Protein AF-A0A059WR37-F1 (afdb_monomer_lite)

Foldseek 3Di:
DVVVPDDDDPLLVCLVVLLCVLLVVLLVQLVVLLLVLLVVDDDLLVSLVVSLVVSVVVLVVVLVVQLVVLCVQCPDPDPSSNVNSVVNSVSSVVSSVCSSPVSSVVSSPDDRDPPPPPPVPPDPVVVVVVVVVVCCVVCVPVVVVVVVVVVVVVVVVVVVDDDDPDPLVVDDCPDPVNVVLVVCCVPVVHDDDDDDDDDCVDVCSVVDPVVVPPDDD

Radius of gyration: 29.29 Å; chains: 1; bounding box: 78×42×78 Å

pLDDT: mean 81.41, std 13.35, range [36.09, 96.94]

Secondary structure (DSSP, 8-state):
-TTTT----GGGGGHHHHHHHHHHHHHHHHHHHHHHHHTT---HHHHHHHHHHHHHHHHHHHHHHHHHHHHHGGG-SSHHHHHHHHHHHHHHHHHHHHHHHHHHHHHHHS------------SHHHHHHHHHHHHHHHTHHHHHHHHHHHHHHHHHHHHT------GGGGS-TT-HHHHHHHHHHHHHS-S-PPP-----SSTTTTS-GGGT--S--

Structure (mmCIF, N/CA/C/O backbone):
data_AF-A0A059WR37-F1
#
_entry.id   AF-A0A059WR37-F1
#
loop_
_atom_site.group_PDB
_atom_site.id
_atom_site.type_symbol
_atom_site.label_atom_id
_atom_site.label_alt_id
_a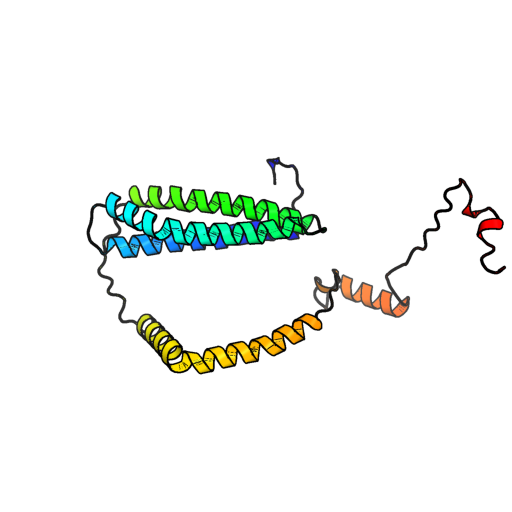tom_site.label_comp_id
_atom_site.label_asym_id
_atom_site.label_entity_id
_atom_site.label_seq_id
_atom_site.pdbx_PDB_ins_code
_atom_site.Cartn_x
_atom_site.Cartn_y
_atom_site.Cartn_z
_atom_site.occupancy
_atom_site.B_iso_or_equiv
_atom_site.auth_seq_id
_atom_site.auth_comp_id
_atom_site.auth_asym_id
_atom_site.auth_atom_id
_atom_site.pdbx_PDB_model_num
ATOM 1 N N . MET A 1 1 ? 14.916 7.645 1.463 1.00 70.38 1 MET A N 1
ATOM 2 C CA . MET A 1 1 ? 15.365 8.479 0.328 1.00 70.38 1 MET A CA 1
ATOM 3 C C . MET A 1 1 ? 16.437 9.476 0.752 1.00 70.38 1 MET A C 1
ATOM 5 O O . MET A 1 1 ? 17.574 9.283 0.353 1.00 70.38 1 MET A O 1
ATOM 9 N N . ALA A 1 2 ? 16.146 10.460 1.617 1.00 74.12 2 ALA A N 1
ATOM 10 C CA . ALA A 1 2 ? 17.149 11.455 2.037 1.00 74.12 2 ALA A CA 1
ATOM 11 C C . ALA A 1 2 ? 18.386 10.843 2.733 1.00 74.12 2 ALA A C 1
ATOM 13 O O . ALA A 1 2 ? 19.516 11.183 2.401 1.00 74.12 2 ALA A O 1
ATOM 14 N N . LEU A 1 3 ? 18.177 9.876 3.634 1.00 74.00 3 LEU A N 1
ATOM 15 C CA . LEU A 1 3 ? 19.259 9.164 4.334 1.00 74.00 3 LEU A CA 1
ATOM 16 C C . LEU A 1 3 ? 20.117 8.278 3.414 1.00 74.00 3 LEU A C 1
ATOM 18 O O . LEU A 1 3 ? 21.294 8.077 3.681 1.00 74.00 3 LEU A O 1
ATOM 22 N N . THR A 1 4 ? 19.543 7.765 2.326 1.00 76.75 4 THR A N 1
ATOM 23 C CA . THR A 1 4 ? 20.205 6.832 1.398 1.00 76.75 4 THR A CA 1
ATOM 24 C C . THR A 1 4 ? 20.814 7.528 0.177 1.00 76.75 4 THR A C 1
ATOM 26 O O . THR A 1 4 ? 21.366 6.846 -0.676 1.00 76.75 4 THR A O 1
ATOM 29 N N . ARG A 1 5 ? 20.710 8.866 0.076 1.00 75.75 5 ARG A N 1
ATOM 30 C CA . ARG A 1 5 ? 21.180 9.692 -1.061 1.00 75.75 5 ARG A CA 1
ATOM 31 C C . ARG A 1 5 ? 20.692 9.226 -2.443 1.00 75.75 5 ARG A C 1
ATOM 33 O O . ARG A 1 5 ? 21.339 9.482 -3.453 1.00 75.75 5 ARG A O 1
ATOM 40 N N . GLU A 1 6 ? 19.536 8.573 -2.488 1.00 77.50 6 GLU A N 1
ATOM 41 C CA . GLU A 1 6 ? 18.909 8.135 -3.738 1.00 77.50 6 GLU A CA 1
ATOM 42 C C . GLU A 1 6 ? 18.181 9.318 -4.399 1.00 77.50 6 GLU A C 1
ATOM 44 O O . GLU A 1 6 ? 17.423 10.016 -3.710 1.00 77.50 6 GLU A O 1
ATOM 49 N N . PRO A 1 7 ? 18.409 9.581 -5.700 1.00 75.62 7 PRO A N 1
ATOM 50 C CA . PRO A 1 7 ? 17.794 10.702 -6.397 1.00 75.62 7 PRO A CA 1
ATOM 51 C C . PRO A 1 7 ? 16.275 10.527 -6.510 1.00 75.62 7 PRO A C 1
ATOM 53 O O . PRO A 1 7 ? 15.765 9.439 -6.780 1.00 75.62 7 PRO A O 1
ATOM 56 N N . ILE A 1 8 ? 15.533 11.627 -6.352 1.00 79.88 8 ILE A N 1
ATOM 57 C CA . ILE A 1 8 ? 14.092 11.637 -6.623 1.00 79.88 8 ILE A CA 1
ATOM 58 C C . ILE A 1 8 ? 13.906 11.542 -8.137 1.00 79.88 8 ILE A C 1
ATOM 60 O O . ILE A 1 8 ? 14.290 12.435 -8.888 1.00 79.88 8 ILE A O 1
ATOM 64 N N . THR A 1 9 ? 13.309 10.444 -8.581 1.00 82.38 9 THR A N 1
ATOM 65 C CA . THR A 1 9 ? 12.985 10.188 -9.987 1.00 82.38 9 THR A CA 1
ATOM 66 C C . THR A 1 9 ? 11.497 10.409 -10.246 1.00 82.38 9 THR A C 1
ATOM 68 O O . THR A 1 9 ? 10.682 10.371 -9.320 1.00 82.38 9 THR A O 1
ATOM 71 N N . ILE A 1 10 ? 11.117 10.579 -11.517 1.00 81.75 10 ILE A N 1
ATOM 72 C CA . ILE A 1 10 ? 9.715 10.778 -11.923 1.00 81.75 10 ILE A CA 1
ATOM 73 C C . ILE A 1 10 ? 8.814 9.650 -11.394 1.00 81.75 10 ILE A C 1
ATOM 75 O O . ILE A 1 10 ? 7.732 9.919 -10.882 1.00 81.75 10 ILE A O 1
ATOM 79 N N . GLY A 1 11 ? 9.276 8.395 -11.425 1.00 77.62 11 GLY A N 1
ATOM 80 C CA . GLY A 1 11 ? 8.487 7.271 -10.908 1.00 77.62 11 GLY A CA 1
ATOM 81 C C . GLY A 1 11 ? 8.334 7.264 -9.384 1.00 77.62 11 GLY A C 1
ATOM 82 O O . GLY A 1 11 ? 7.328 6.781 -8.874 1.00 77.62 11 GLY A O 1
ATOM 83 N N . THR A 1 12 ? 9.272 7.855 -8.638 1.00 84.56 12 THR A N 1
ATOM 84 C CA . THR A 1 12 ? 9.160 7.977 -7.174 1.00 84.56 12 THR A CA 1
ATOM 85 C C . THR A 1 12 ? 8.274 9.137 -6.714 1.00 84.56 12 THR A C 1
ATOM 87 O O . THR A 1 12 ? 7.872 9.154 -5.554 1.00 84.56 12 THR A O 1
ATOM 90 N N . LEU A 1 13 ? 7.895 10.070 -7.599 1.00 88.94 13 LEU A N 1
ATOM 91 C CA . LEU A 1 13 ? 6.990 11.185 -7.264 1.00 88.94 13 LEU A CA 1
ATOM 92 C C . LEU A 1 13 ? 5.569 10.731 -6.905 1.00 88.94 13 LEU A C 1
ATOM 94 O O . LEU A 1 13 ? 4.826 11.476 -6.276 1.00 88.94 13 LEU A O 1
ATOM 98 N N . ILE A 1 14 ? 5.193 9.510 -7.283 1.00 90.44 14 ILE A N 1
ATOM 99 C CA . ILE A 1 14 ? 3.885 8.925 -6.966 1.00 90.44 14 ILE A CA 1
ATOM 100 C C . ILE A 1 14 ? 3.836 8.449 -5.502 1.00 90.44 14 ILE A C 1
ATOM 102 O O . ILE A 1 14 ? 2.760 8.354 -4.911 1.00 90.44 14 ILE A O 1
ATOM 106 N N . LEU A 1 15 ? 4.996 8.199 -4.882 1.00 92.00 15 LEU A N 1
ATOM 107 C CA . LEU A 1 15 ? 5.094 7.632 -3.538 1.00 92.00 15 LEU A CA 1
ATOM 108 C C . LEU A 1 15 ? 4.326 8.438 -2.469 1.00 92.00 15 LEU A C 1
ATOM 110 O O . LEU A 1 15 ? 3.544 7.822 -1.748 1.00 92.00 15 LEU A O 1
ATOM 114 N N . PRO A 1 16 ? 4.464 9.776 -2.351 1.00 91.62 16 PRO A N 1
ATOM 115 C CA . PRO A 1 16 ? 3.730 10.539 -1.341 1.00 91.62 16 PRO A CA 1
ATOM 116 C C . PRO A 1 16 ? 2.211 10.423 -1.500 1.00 91.62 16 PRO A C 1
ATOM 118 O O . PRO A 1 16 ? 1.501 10.306 -0.507 1.00 91.62 16 PRO A O 1
ATOM 121 N N . VAL A 1 17 ? 1.713 10.396 -2.740 1.00 93.88 17 VAL A N 1
ATOM 122 C CA . VAL A 1 17 ? 0.278 10.242 -3.024 1.00 93.88 17 VAL A CA 1
ATOM 123 C C . VAL A 1 17 ? -0.218 8.883 -2.532 1.00 93.88 17 VAL A C 1
ATOM 125 O O . VAL A 1 17 ? -1.233 8.816 -1.844 1.00 93.88 17 VAL A O 1
ATOM 128 N N . LEU A 1 18 ? 0.526 7.808 -2.810 1.00 94.06 18 LEU A N 1
ATOM 129 C CA . LEU A 1 18 ? 0.183 6.461 -2.341 1.00 94.06 18 LEU A CA 1
ATOM 130 C C . LEU A 1 18 ? 0.154 6.373 -0.812 1.00 94.06 18 LEU A C 1
ATOM 132 O O . LEU A 1 18 ? -0.768 5.793 -0.239 1.00 94.06 18 LEU A O 1
ATOM 136 N N . LEU A 1 19 ? 1.148 6.973 -0.155 1.00 94.19 19 LEU A N 1
ATOM 137 C CA . LEU A 1 19 ? 1.241 7.005 1.302 1.00 94.19 19 LEU A CA 1
ATOM 138 C C . LEU A 1 19 ? 0.069 7.771 1.929 1.00 94.19 19 LEU A C 1
ATOM 140 O O . LEU A 1 19 ? -0.507 7.299 2.906 1.00 94.19 19 LEU A O 1
ATOM 144 N N . ILE A 1 20 ? -0.335 8.903 1.346 1.00 95.00 20 ILE A N 1
ATOM 145 C CA . ILE A 1 20 ? -1.496 9.672 1.816 1.00 95.00 20 ILE A CA 1
ATOM 146 C C . ILE A 1 20 ? -2.788 8.863 1.662 1.00 95.00 20 ILE A C 1
ATOM 148 O O . ILE A 1 20 ? -3.572 8.790 2.607 1.00 95.00 20 ILE A O 1
ATOM 152 N N . VAL A 1 21 ? -3.003 8.227 0.506 1.00 94.62 21 VAL A N 1
ATOM 153 C CA . VAL A 1 21 ? -4.213 7.431 0.243 1.00 94.62 21 VAL A CA 1
ATOM 154 C C . VAL A 1 21 ? -4.338 6.282 1.243 1.00 94.62 21 VAL A C 1
ATOM 156 O O . VAL A 1 21 ? -5.385 6.118 1.873 1.00 94.62 21 VAL A O 1
ATOM 159 N N . ILE A 1 22 ? -3.268 5.512 1.444 1.00 93.56 22 ILE A N 1
ATOM 160 C CA . ILE A 1 22 ? -3.296 4.349 2.340 1.00 93.56 22 ILE A CA 1
ATOM 161 C C . ILE A 1 22 ? -3.356 4.777 3.809 1.00 93.56 22 ILE A C 1
ATOM 163 O O . ILE A 1 22 ? -4.154 4.233 4.571 1.00 93.56 22 ILE A O 1
ATOM 167 N N . GLY A 1 23 ? -2.592 5.800 4.199 1.00 93.12 23 GLY A N 1
ATOM 168 C CA . GLY A 1 23 ? -2.639 6.347 5.554 1.00 93.12 23 GLY A CA 1
ATOM 169 C C . GLY A 1 23 ? -4.018 6.894 5.920 1.00 93.12 23 GLY A C 1
ATOM 170 O O . GLY A 1 23 ? -4.523 6.605 7.006 1.00 93.12 23 GLY A O 1
ATOM 171 N N . SER A 1 24 ? -4.664 7.619 5.003 1.00 94.38 24 SER A N 1
ATOM 172 C CA . SER A 1 24 ? -6.031 8.112 5.196 1.00 94.38 24 SER A CA 1
ATOM 173 C C . SER A 1 24 ? -7.031 6.961 5.291 1.00 94.38 24 SER A C 1
ATOM 175 O O . SER A 1 24 ? -7.841 6.945 6.213 1.00 94.38 24 SER A O 1
ATOM 177 N N . THR A 1 25 ? -6.922 5.955 4.419 1.00 93.81 25 THR A N 1
ATOM 178 C CA . THR A 1 25 ? -7.822 4.791 4.422 1.00 93.81 25 THR A CA 1
ATOM 179 C C . THR A 1 25 ? -7.755 4.024 5.743 1.00 93.81 25 THR A C 1
ATOM 181 O O . THR A 1 25 ? -8.792 3.766 6.354 1.00 93.81 25 THR A O 1
ATOM 184 N N . TYR A 1 26 ? -6.553 3.701 6.234 1.00 93.44 26 TYR A N 1
ATOM 185 C CA . TYR A 1 26 ? -6.406 2.998 7.513 1.00 93.44 26 TYR A CA 1
ATOM 186 C C . TYR A 1 26 ? -6.857 3.854 8.698 1.00 93.44 26 TYR A C 1
ATOM 188 O O . TYR A 1 26 ? -7.494 3.335 9.610 1.00 93.44 26 TYR A O 1
ATOM 196 N N . SER A 1 27 ? -6.595 5.163 8.671 1.00 92.12 27 SER A N 1
ATOM 197 C CA . SER A 1 27 ? -7.058 6.071 9.728 1.00 92.12 27 SER A CA 1
ATOM 198 C C . SER A 1 27 ? -8.586 6.138 9.783 1.00 92.12 27 SER A C 1
ATOM 200 O O . SER A 1 27 ? -9.160 6.000 10.859 1.00 92.12 27 SER A O 1
ATOM 202 N N . ILE A 1 28 ? -9.250 6.283 8.630 1.00 92.19 28 ILE A N 1
ATOM 203 C CA . ILE A 1 28 ? -10.718 6.291 8.528 1.00 92.19 28 ILE A CA 1
ATOM 204 C C . ILE A 1 28 ? -11.293 4.973 9.044 1.00 92.19 28 ILE A C 1
ATOM 206 O O . ILE A 1 28 ? -12.257 4.991 9.800 1.00 92.19 28 ILE A O 1
ATOM 210 N N . TYR A 1 29 ? -10.688 3.840 8.685 1.00 90.75 29 TYR A N 1
ATOM 211 C CA . TYR A 1 29 ? -11.150 2.529 9.136 1.00 90.75 29 TYR A CA 1
ATOM 212 C C . TYR A 1 29 ? -11.076 2.371 10.663 1.00 90.75 29 TYR A C 1
ATOM 214 O O . TYR A 1 29 ? -12.043 1.937 11.287 1.00 90.75 29 TYR A O 1
ATOM 222 N N . VAL A 1 30 ? -9.959 2.773 11.283 1.00 90.06 30 VAL A N 1
ATOM 223 C CA . VAL A 1 30 ? -9.797 2.721 12.748 1.00 90.06 30 VAL A CA 1
ATOM 224 C C . VAL A 1 30 ? -10.796 3.641 13.453 1.00 90.06 30 VAL A C 1
ATOM 226 O O . VAL A 1 30 ? -11.391 3.239 14.452 1.00 90.06 30 VAL A O 1
ATOM 229 N N . ILE A 1 31 ? -11.013 4.850 12.926 1.00 89.00 31 ILE A N 1
ATOM 230 C CA . ILE A 1 31 ? -11.971 5.813 13.487 1.00 89.00 31 ILE A CA 1
ATOM 231 C C . ILE A 1 31 ? -13.406 5.295 13.355 1.00 89.00 31 ILE A C 1
ATOM 233 O O . ILE A 1 31 ? -14.147 5.325 14.332 1.00 89.00 31 ILE A O 1
ATOM 237 N N . ALA A 1 32 ? -13.787 4.767 12.190 1.00 87.12 32 ALA A N 1
ATOM 238 C CA . ALA A 1 32 ? -15.123 4.220 11.966 1.00 87.12 32 ALA A CA 1
ATOM 239 C C . ALA A 1 32 ? -15.431 3.058 12.923 1.00 87.12 32 ALA A C 1
ATOM 241 O O . ALA A 1 32 ? -16.515 3.009 13.500 1.00 87.12 32 ALA A O 1
ATOM 242 N N . GLN A 1 33 ? -14.463 2.161 13.157 1.00 86.19 33 GLN A N 1
ATOM 243 C CA . GLN A 1 33 ? -14.644 1.074 14.122 1.00 86.19 33 GLN A CA 1
ATOM 244 C C . GLN A 1 33 ? -14.772 1.596 15.557 1.00 86.19 33 GLN A C 1
ATOM 246 O O . GLN A 1 33 ? -15.556 1.063 16.340 1.00 86.19 33 GLN A O 1
ATOM 251 N N . TYR A 1 34 ? -14.010 2.636 15.901 1.00 85.19 34 TYR A N 1
ATOM 252 C CA . TYR A 1 34 ? -14.111 3.284 17.203 1.00 85.19 34 TYR A CA 1
ATOM 253 C C . TYR A 1 34 ? -15.480 3.937 17.423 1.00 85.19 34 TYR A C 1
ATOM 255 O O . TYR A 1 34 ? -16.055 3.784 18.498 1.00 85.19 34 TYR A O 1
ATOM 263 N N . GLU A 1 35 ? -16.032 4.615 16.415 1.00 83.00 35 GLU A N 1
ATOM 264 C CA . GLU A 1 35 ? -17.385 5.179 16.480 1.00 83.00 35 GLU A CA 1
ATOM 265 C C . GLU A 1 35 ? -18.462 4.092 16.620 1.00 83.00 35 GLU A C 1
ATOM 267 O O . GLU A 1 35 ? -19.409 4.267 17.389 1.00 83.00 35 GLU A O 1
ATOM 272 N N . GLU A 1 36 ? -18.299 2.956 15.934 1.00 81.88 36 GLU A N 1
ATOM 273 C CA . GLU A 1 36 ? -19.204 1.805 16.044 1.00 81.88 36 GLU A CA 1
ATOM 274 C C . GLU A 1 36 ? -19.198 1.214 17.468 1.00 81.88 36 GLU A C 1
ATOM 276 O O . GLU A 1 36 ? -20.257 0.998 18.058 1.00 81.88 36 GLU A O 1
ATOM 281 N N . GLU A 1 37 ? -18.018 1.010 18.066 1.00 81.38 37 GLU A N 1
ATOM 282 C CA . GLU A 1 37 ? -17.891 0.470 19.428 1.00 81.38 37 GLU A CA 1
ATOM 283 C C . GLU A 1 37 ? -18.268 1.488 20.518 1.00 81.38 37 GLU A C 1
ATOM 285 O O . GLU A 1 37 ? -18.736 1.100 21.591 1.00 81.38 37 GLU A O 1
ATOM 290 N N . ALA A 1 38 ? -18.122 2.794 20.262 1.00 79.19 38 ALA A N 1
ATOM 291 C CA . ALA A 1 38 ? -18.544 3.846 21.189 1.00 79.19 38 ALA A CA 1
ATOM 292 C C . ALA A 1 38 ? -20.067 3.850 21.427 1.00 79.19 38 ALA A C 1
ATOM 294 O O . ALA A 1 38 ? -20.522 4.299 22.481 1.00 79.19 38 ALA A O 1
ATOM 295 N N . GLY A 1 39 ? -20.856 3.308 20.490 1.00 71.00 39 GLY A N 1
ATOM 296 C CA . GLY A 1 39 ? -22.299 3.103 20.658 1.00 71.00 39 GLY A CA 1
ATOM 297 C C . GLY A 1 39 ? -22.671 2.004 21.662 1.00 71.00 39 GLY A C 1
ATOM 298 O O . GLY A 1 39 ? -23.766 2.029 22.220 1.00 71.00 39 GLY A O 1
ATOM 299 N N . ASN A 1 40 ? -21.758 1.076 21.967 1.00 70.62 40 ASN A N 1
ATOM 300 C CA . ASN A 1 40 ? -22.050 -0.119 22.768 1.00 70.62 40 ASN A CA 1
ATOM 301 C C . ASN A 1 40 ? -21.955 0.081 24.295 1.00 70.62 40 ASN A C 1
ATOM 303 O O . ASN A 1 40 ? -22.065 -0.894 25.033 1.00 70.62 40 ASN A O 1
ATOM 307 N N . SER A 1 41 ? -21.828 1.328 24.773 1.00 62.41 41 SER A N 1
ATOM 308 C CA . SER A 1 41 ? -21.711 1.727 26.192 1.00 62.41 41 SER A CA 1
ATOM 309 C C . SER A 1 41 ? -20.501 1.123 26.933 1.00 62.41 41 SER A C 1
ATOM 311 O O . SER A 1 41 ? -20.388 -0.083 27.131 1.00 62.41 41 SER A O 1
ATOM 313 N N . GLY A 1 42 ? -19.583 1.970 27.409 1.00 70.25 42 GLY A N 1
ATOM 314 C CA . GLY A 1 42 ? -18.407 1.531 28.168 1.00 70.25 42 GLY A CA 1
ATOM 315 C C . GLY A 1 42 ? -17.483 2.678 28.578 1.00 70.25 42 GLY A C 1
ATOM 316 O O . GLY A 1 42 ? -17.691 3.828 28.190 1.00 70.25 42 GLY A O 1
ATOM 317 N N . SER A 1 43 ? -16.450 2.369 29.368 1.00 78.62 43 SER A N 1
ATOM 318 C CA . SER A 1 43 ? -15.370 3.318 29.670 1.00 78.62 43 SER A CA 1
ATOM 319 C C . SER A 1 43 ? -14.625 3.696 28.378 1.00 78.62 43 SER A C 1
ATOM 321 O O . SER A 1 43 ? -14.397 2.810 27.550 1.00 78.62 43 SER A O 1
ATOM 323 N N . PRO A 1 44 ? -14.173 4.957 28.197 1.00 73.75 44 PRO A N 1
ATOM 324 C CA . PRO A 1 44 ? -13.407 5.376 27.018 1.00 73.75 44 PRO A CA 1
ATOM 325 C C . PRO A 1 44 ? -12.249 4.434 26.672 1.00 73.75 44 PRO A C 1
ATOM 327 O O . PRO A 1 44 ? -12.015 4.121 25.508 1.00 73.75 44 PRO A O 1
ATOM 330 N N . LYS A 1 45 ? -11.552 3.932 27.698 1.00 78.94 45 LYS A N 1
ATOM 331 C CA . LYS A 1 45 ? -10.409 3.026 27.538 1.00 78.94 45 LYS A CA 1
ATOM 332 C C . LYS A 1 45 ? -10.817 1.645 27.025 1.00 78.94 45 LYS A C 1
ATOM 334 O O . LYS A 1 45 ? -10.114 1.081 26.190 1.00 78.94 45 LYS A O 1
ATOM 339 N N . ASP A 1 46 ? -11.957 1.131 27.479 1.00 83.19 46 ASP A N 1
ATOM 340 C CA . ASP A 1 46 ? -12.461 -0.179 27.058 1.00 83.19 46 ASP A CA 1
ATOM 341 C C . ASP A 1 46 ? -12.930 -0.145 25.602 1.00 83.19 46 ASP A C 1
ATOM 343 O O . ASP A 1 46 ? -12.662 -1.077 24.844 1.00 83.19 46 ASP A O 1
ATOM 347 N N . VAL A 1 47 ? -13.571 0.954 25.189 1.00 82.81 47 VAL A N 1
ATOM 348 C CA . VAL A 1 47 ? -13.995 1.172 23.798 1.00 82.81 47 VAL A CA 1
ATOM 349 C C . VAL A 1 47 ? -12.783 1.223 22.866 1.00 82.81 47 VAL A C 1
ATOM 351 O O . VAL A 1 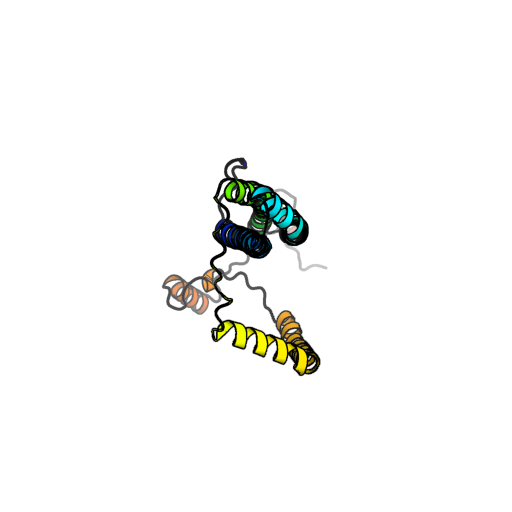47 ? -12.765 0.527 21.850 1.00 82.81 47 VAL A O 1
ATOM 354 N N . VAL A 1 48 ? -11.736 1.978 23.226 1.00 84.31 48 VAL A N 1
ATOM 355 C CA . VAL A 1 48 ? -10.488 2.032 22.440 1.00 84.31 48 VAL A CA 1
ATOM 356 C C . VAL A 1 48 ? -9.842 0.649 22.341 1.00 84.31 48 VAL A C 1
ATOM 358 O O . VAL A 1 48 ? -9.455 0.238 21.248 1.00 84.31 48 VAL A O 1
ATOM 361 N N . TYR A 1 49 ? -9.755 -0.092 23.450 1.00 85.94 49 TYR A N 1
ATOM 362 C CA . TYR A 1 49 ? -9.148 -1.423 23.459 1.00 85.94 49 TYR A CA 1
ATOM 363 C C . TYR A 1 49 ? -9.904 -2.413 22.562 1.00 85.94 49 TYR A C 1
ATOM 365 O O . TYR A 1 49 ? -9.291 -3.079 21.728 1.00 85.94 49 TYR A O 1
ATOM 373 N N . ARG A 1 50 ? -11.237 -2.477 22.673 1.00 84.81 50 ARG A N 1
ATOM 374 C CA . ARG A 1 50 ? -12.073 -3.357 21.836 1.00 84.81 50 ARG A CA 1
ATOM 375 C C . ARG A 1 50 ? -11.960 -3.011 20.356 1.00 84.81 50 ARG A C 1
ATOM 377 O O . ARG A 1 50 ? -11.769 -3.907 19.533 1.00 84.81 50 ARG A O 1
ATOM 384 N N . SER A 1 51 ? -11.998 -1.718 20.040 1.00 85.00 51 SER A N 1
ATOM 385 C CA . SER A 1 51 ? -11.817 -1.222 18.674 1.00 85.00 51 SER A CA 1
ATOM 386 C C . SER A 1 51 ? -10.461 -1.647 18.122 1.00 85.00 51 SER A C 1
ATOM 388 O O . SER A 1 51 ? -10.389 -2.194 17.025 1.00 85.00 51 SER A O 1
ATOM 390 N N . LEU A 1 52 ? -9.391 -1.483 18.909 1.00 87.25 52 LEU A N 1
ATOM 391 C CA . LEU A 1 52 ? -8.035 -1.857 18.516 1.00 87.25 52 LEU A CA 1
ATOM 392 C C . LEU A 1 52 ? -7.906 -3.358 18.240 1.00 87.25 52 LEU A C 1
ATOM 394 O O . LEU A 1 52 ? -7.361 -3.743 17.208 1.00 87.25 52 LEU A O 1
ATOM 398 N N . VAL A 1 53 ? -8.431 -4.210 19.124 1.00 88.12 53 VAL A N 1
ATOM 399 C CA . VAL A 1 53 ? -8.409 -5.668 18.930 1.00 88.12 53 VAL A CA 1
ATOM 400 C C . VAL A 1 53 ? -9.114 -6.039 17.624 1.00 88.12 53 VAL A C 1
ATOM 402 O O . VAL A 1 53 ? -8.571 -6.814 16.837 1.00 88.12 53 VAL A O 1
ATOM 405 N N . ARG A 1 54 ? -10.265 -5.421 17.337 1.00 87.88 54 ARG A N 1
ATOM 406 C CA . ARG A 1 54 ? -11.065 -5.706 16.141 1.00 87.88 54 ARG A CA 1
ATOM 407 C C . ARG A 1 54 ? -10.423 -5.210 14.840 1.00 87.88 54 ARG A C 1
ATOM 409 O O . ARG A 1 54 ? -10.493 -5.914 13.836 1.00 87.88 54 ARG A O 1
ATOM 416 N N . VAL A 1 55 ? -9.764 -4.047 14.843 1.00 90.75 55 VAL A N 1
ATOM 417 C CA . VAL A 1 55 ? -9.099 -3.498 13.639 1.00 90.75 55 VAL A CA 1
ATOM 418 C C . VAL A 1 55 ? -7.680 -4.015 13.423 1.00 90.75 55 VAL A C 1
ATOM 420 O O . VAL A 1 55 ? -7.215 -4.024 12.286 1.00 90.75 55 VAL A O 1
ATOM 423 N N . SER A 1 56 ? -6.993 -4.469 14.474 1.00 89.06 56 SER A N 1
ATOM 424 C CA . SER A 1 56 ? -5.585 -4.877 14.394 1.00 89.06 56 SER A CA 1
ATOM 425 C C . SER A 1 56 ? -5.349 -5.998 13.381 1.00 89.06 56 SER A C 1
ATOM 427 O O . SER A 1 56 ? -4.436 -5.893 12.563 1.00 89.06 56 SER A O 1
ATOM 429 N N . VAL A 1 57 ? -6.193 -7.035 13.377 1.00 92.12 57 VAL A N 1
ATOM 430 C CA . VAL A 1 57 ? -6.051 -8.178 12.465 1.00 92.12 57 VAL A CA 1
ATOM 431 C C . VAL A 1 57 ? -6.334 -7.775 11.007 1.00 92.12 57 VAL A C 1
ATOM 433 O O . VAL A 1 57 ? -5.434 -7.954 10.182 1.00 92.12 57 VAL A O 1
ATOM 436 N N . PRO A 1 58 ? -7.491 -7.172 10.653 1.00 92.38 58 PRO A N 1
ATOM 437 C CA . PRO A 1 58 ? -7.763 -6.760 9.273 1.00 92.38 58 PRO A CA 1
ATOM 438 C C . PRO A 1 58 ? -6.734 -5.771 8.717 1.00 92.38 58 PRO A C 1
ATOM 440 O O . PRO A 1 58 ? -6.256 -5.950 7.597 1.00 92.38 58 PRO A O 1
ATOM 443 N N . VAL A 1 59 ? -6.354 -4.754 9.502 1.00 92.50 59 VAL A N 1
ATOM 444 C CA . VAL A 1 59 ? -5.400 -3.722 9.065 1.00 92.50 59 VAL A CA 1
ATOM 445 C C . VAL A 1 59 ? -4.013 -4.322 8.857 1.00 92.50 59 VAL A C 1
ATOM 447 O O . VAL A 1 59 ? -3.377 -4.035 7.848 1.00 92.50 59 VAL A O 1
ATOM 450 N N . THR A 1 60 ? -3.556 -5.202 9.752 1.00 93.00 60 THR A N 1
ATOM 451 C CA . THR A 1 60 ? -2.240 -5.845 9.610 1.00 93.00 60 THR A CA 1
ATOM 452 C C . THR A 1 60 ? -2.193 -6.760 8.388 1.00 93.00 60 THR A C 1
ATOM 454 O O . THR A 1 60 ? -1.221 -6.724 7.639 1.00 93.00 60 THR A O 1
ATOM 457 N N . VAL A 1 61 ? -3.246 -7.542 8.127 1.00 95.06 61 VAL A N 1
ATOM 458 C CA . VAL A 1 61 ? -3.314 -8.409 6.936 1.00 95.06 61 VAL A CA 1
ATOM 459 C C . VAL A 1 61 ? -3.339 -7.578 5.647 1.00 95.06 61 VAL A C 1
ATOM 461 O O . VAL A 1 61 ? -2.603 -7.875 4.700 1.00 95.06 61 VAL A O 1
ATOM 464 N N . ALA A 1 62 ? -4.125 -6.499 5.611 1.00 94.00 62 ALA A N 1
ATOM 465 C CA . ALA A 1 62 ? -4.165 -5.579 4.474 1.00 94.00 62 ALA A CA 1
ATOM 466 C C . ALA A 1 62 ? -2.810 -4.881 4.244 1.00 94.00 62 ALA A C 1
ATOM 468 O O . ALA A 1 62 ? -2.350 -4.750 3.107 1.00 94.00 62 ALA A O 1
ATOM 469 N N . ALA A 1 63 ? -2.134 -4.472 5.318 1.00 94.25 63 ALA A N 1
ATOM 470 C CA . ALA A 1 63 ? -0.814 -3.862 5.243 1.00 94.25 63 ALA A CA 1
ATOM 471 C C . ALA A 1 63 ? 0.237 -4.853 4.735 1.00 94.25 63 ALA A C 1
ATOM 473 O O . ALA A 1 63 ? 0.995 -4.528 3.825 1.00 94.25 63 ALA A O 1
ATOM 474 N N . LEU A 1 64 ? 0.258 -6.078 5.268 1.00 96.06 64 LEU A N 1
ATOM 475 C CA . LEU A 1 64 ? 1.204 -7.117 4.862 1.00 96.06 64 LEU A CA 1
ATOM 476 C C . LEU A 1 64 ? 1.055 -7.481 3.388 1.00 96.06 64 LEU A C 1
ATOM 478 O O . LEU A 1 64 ? 2.049 -7.530 2.671 1.00 96.06 64 LEU A O 1
ATOM 482 N N . THR A 1 65 ? -0.172 -7.692 2.915 1.00 96.00 65 THR A N 1
ATOM 483 C CA . THR A 1 65 ? -0.427 -7.993 1.497 1.00 96.00 65 THR A CA 1
ATOM 484 C C . THR A 1 65 ? 0.025 -6.853 0.585 1.00 96.00 65 THR A C 1
ATOM 486 O O . THR A 1 65 ? 0.662 -7.105 -0.438 1.00 96.00 65 THR A O 1
ATOM 489 N N . THR A 1 66 ? -0.200 -5.601 0.993 1.00 94.69 66 THR A N 1
ATOM 490 C CA . THR A 1 66 ? 0.290 -4.420 0.267 1.00 94.69 66 THR A CA 1
ATOM 491 C C . THR A 1 66 ? 1.819 -4.372 0.251 1.00 94.69 66 THR A C 1
ATOM 493 O O . THR A 1 66 ? 2.422 -4.239 -0.812 1.00 94.69 66 THR A O 1
ATOM 496 N N . ILE A 1 67 ? 2.467 -4.540 1.406 1.00 96.38 67 ILE A N 1
ATOM 497 C CA . ILE A 1 67 ? 3.931 -4.553 1.538 1.00 96.38 67 ILE A CA 1
ATOM 498 C C . ILE A 1 67 ? 4.539 -5.642 0.653 1.00 96.38 67 ILE A C 1
ATOM 500 O O . ILE A 1 67 ? 5.453 -5.355 -0.117 1.00 96.38 67 ILE A O 1
ATOM 504 N N . VAL A 1 68 ? 4.007 -6.866 0.704 1.00 96.94 68 VAL A N 1
ATOM 505 C CA . VAL A 1 68 ? 4.450 -7.980 -0.146 1.00 96.94 68 VAL A CA 1
ATOM 506 C C . VAL A 1 68 ? 4.285 -7.628 -1.623 1.00 96.94 68 VAL A C 1
ATOM 508 O O . VAL A 1 68 ? 5.224 -7.818 -2.393 1.00 96.94 68 VAL A O 1
ATOM 511 N N . GLY A 1 69 ? 3.151 -7.037 -2.010 1.00 95.75 69 GLY A N 1
ATOM 512 C CA . GLY A 1 69 ? 2.914 -6.554 -3.371 1.00 95.75 69 GLY A CA 1
ATOM 513 C C . GLY A 1 69 ? 4.001 -5.590 -3.853 1.00 95.75 69 GLY A C 1
ATOM 514 O O . GLY A 1 69 ? 4.563 -5.783 -4.929 1.00 95.75 69 GLY A O 1
ATOM 515 N N . PHE A 1 70 ? 4.381 -4.605 -3.038 1.00 95.00 70 PHE A N 1
ATOM 516 C CA . PHE A 1 70 ? 5.448 -3.661 -3.391 1.00 95.00 70 PHE A CA 1
ATOM 517 C C . PHE A 1 70 ? 6.855 -4.272 -3.333 1.00 95.00 70 PHE A C 1
ATOM 519 O O . PHE A 1 70 ? 7.707 -3.898 -4.139 1.00 95.00 70 PHE A O 1
ATOM 526 N N . ILE A 1 71 ? 7.099 -5.250 -2.456 1.00 96.06 71 ILE A N 1
ATOM 527 C CA . ILE A 1 71 ? 8.355 -6.016 -2.421 1.00 96.06 71 ILE A CA 1
ATOM 528 C C . ILE A 1 71 ? 8.573 -6.767 -3.739 1.00 96.06 71 ILE A C 1
ATOM 530 O O . ILE A 1 71 ? 9.708 -6.838 -4.208 1.00 96.06 71 ILE A O 1
ATOM 534 N N . THR A 1 72 ? 7.518 -7.263 -4.398 1.00 96.62 72 THR A N 1
ATOM 535 C CA . THR A 1 72 ? 7.669 -7.946 -5.700 1.00 96.62 72 THR A CA 1
ATOM 536 C C . THR A 1 72 ? 8.301 -7.058 -6.780 1.00 96.62 72 THR A C 1
ATOM 538 O O . THR A 1 72 ? 9.006 -7.557 -7.659 1.00 96.62 72 THR A O 1
ATOM 541 N N . LEU A 1 73 ? 8.150 -5.730 -6.680 1.00 93.44 73 LEU A N 1
ATOM 542 C CA . LEU A 1 73 ? 8.748 -4.775 -7.619 1.00 93.44 73 LEU A CA 1
ATOM 543 C C . LEU A 1 73 ? 10.279 -4.730 -7.536 1.00 93.44 73 LEU A C 1
ATOM 545 O O . LEU A 1 73 ? 10.925 -4.237 -8.462 1.00 93.44 73 LEU A O 1
ATOM 549 N N . LEU A 1 74 ? 10.880 -5.268 -6.469 1.00 92.81 74 LEU A N 1
ATOM 550 C CA . LEU A 1 74 ? 12.334 -5.315 -6.313 1.00 92.81 74 LEU A CA 1
ATOM 551 C C . LEU A 1 74 ? 13.019 -6.175 -7.383 1.00 92.81 74 LEU A C 1
ATOM 553 O O . LEU A 1 74 ? 14.163 -5.901 -7.751 1.00 92.81 74 LEU A O 1
ATOM 557 N N . VAL A 1 75 ? 12.299 -7.167 -7.919 1.00 94.31 75 VAL A N 1
ATOM 558 C CA . VAL A 1 75 ? 12.772 -8.070 -8.981 1.00 94.31 75 VAL A CA 1
ATOM 559 C C . VAL A 1 75 ? 12.934 -7.333 -10.322 1.00 94.31 75 VAL A C 1
ATOM 561 O O . VAL A 1 75 ? 13.639 -7.802 -11.216 1.00 94.31 75 VAL A O 1
ATOM 564 N N . ASN A 1 76 ? 12.334 -6.148 -10.478 1.00 91.50 76 ASN A N 1
ATOM 565 C CA . ASN A 1 76 ? 12.406 -5.381 -11.716 1.00 91.50 76 ASN A CA 1
ATOM 566 C C . ASN A 1 76 ? 13.838 -4.874 -11.999 1.00 91.50 76 ASN A C 1
ATOM 568 O O . ASN A 1 76 ? 14.580 -4.502 -11.085 1.00 91.50 76 ASN A O 1
ATOM 572 N N . ARG A 1 77 ? 14.235 -4.843 -13.279 1.00 87.19 77 ARG A N 1
ATOM 573 C CA . ARG A 1 77 ? 15.542 -4.336 -13.742 1.00 87.19 77 ARG A CA 1
ATOM 574 C C . ARG A 1 77 ? 15.599 -2.806 -13.816 1.00 87.19 77 ARG A C 1
ATOM 576 O O . ARG A 1 77 ? 16.687 -2.243 -13.763 1.00 87.19 77 ARG A O 1
ATOM 583 N N . ILE A 1 78 ? 14.451 -2.136 -13.915 1.00 87.31 78 ILE A N 1
ATOM 584 C CA . ILE A 1 78 ? 14.359 -0.676 -13.976 1.00 87.31 78 ILE A CA 1
ATOM 585 C C . ILE A 1 78 ? 14.548 -0.102 -12.567 1.00 87.31 78 ILE A C 1
ATOM 587 O O . ILE A 1 78 ? 13.695 -0.283 -11.694 1.00 87.31 78 ILE A O 1
ATOM 591 N N . GLY A 1 79 ? 15.648 0.630 -12.357 1.00 85.25 79 GLY A N 1
ATOM 592 C CA . GLY A 1 79 ? 16.032 1.174 -11.047 1.00 85.25 79 GLY A CA 1
ATOM 593 C C . GLY A 1 79 ? 14.936 2.006 -10.372 1.00 85.25 79 GLY A C 1
ATOM 594 O O . GLY A 1 79 ? 14.646 1.803 -9.197 1.00 85.25 79 GLY A O 1
ATOM 595 N N . THR A 1 80 ? 14.238 2.860 -11.128 1.00 86.00 80 THR A N 1
ATOM 596 C CA . THR A 1 80 ? 13.117 3.672 -10.622 1.00 86.00 80 THR A CA 1
ATOM 597 C C . THR A 1 80 ? 11.967 2.835 -10.052 1.00 86.00 80 THR A C 1
ATOM 599 O O . THR A 1 80 ? 11.396 3.201 -9.025 1.00 86.00 80 THR A O 1
ATOM 602 N N . ILE A 1 81 ? 11.633 1.702 -10.681 1.00 89.69 81 ILE A N 1
ATOM 603 C CA . ILE A 1 81 ? 10.548 0.820 -10.222 1.00 89.69 81 ILE A CA 1
ATOM 604 C C . ILE A 1 81 ? 10.969 0.089 -8.943 1.00 89.69 81 ILE A C 1
ATOM 606 O O . ILE A 1 81 ? 10.190 0.005 -7.993 1.00 89.69 81 ILE A O 1
ATOM 610 N N . ARG A 1 82 ? 12.223 -0.374 -8.885 1.00 90.81 82 ARG A N 1
ATOM 611 C CA . ARG A 1 82 ? 12.796 -1.000 -7.687 1.00 90.81 82 ARG A CA 1
ATOM 612 C C . ARG A 1 82 ? 12.804 -0.038 -6.497 1.00 90.81 82 ARG A C 1
ATOM 614 O O . ARG A 1 82 ? 12.383 -0.417 -5.406 1.00 90.81 82 ARG A O 1
ATOM 621 N N . ALA A 1 83 ? 13.243 1.203 -6.713 1.00 90.44 83 ALA A N 1
ATOM 622 C CA . ALA A 1 83 ? 13.250 2.239 -5.685 1.00 90.44 83 ALA A CA 1
ATOM 623 C C . ALA A 1 83 ? 11.830 2.520 -5.167 1.00 90.44 83 ALA A C 1
ATOM 625 O O . ALA A 1 83 ? 11.610 2.520 -3.957 1.00 90.44 83 ALA A O 1
ATOM 626 N N . LEU A 1 84 ? 10.850 2.687 -6.065 1.00 92.00 84 LEU A N 1
ATOM 627 C CA . LEU A 1 84 ? 9.445 2.858 -5.685 1.00 92.00 84 LEU A CA 1
ATOM 628 C C . LEU A 1 84 ? 8.955 1.701 -4.803 1.00 92.00 84 LEU A C 1
ATOM 630 O O . LEU A 1 84 ? 8.397 1.959 -3.741 1.00 92.00 84 LEU A O 1
ATOM 634 N N . GLY A 1 85 ? 9.209 0.451 -5.206 1.00 92.94 85 GLY A N 1
ATOM 635 C CA . GLY A 1 85 ? 8.849 -0.745 -4.437 1.00 92.94 85 GLY A CA 1
ATOM 636 C C . GLY A 1 85 ? 9.424 -0.750 -3.023 1.00 92.94 85 GLY A C 1
ATOM 637 O O . GLY A 1 85 ? 8.687 -0.902 -2.049 1.00 92.94 85 GLY A O 1
ATOM 638 N N . LEU A 1 86 ? 10.732 -0.508 -2.903 1.00 92.69 86 LEU A N 1
ATOM 639 C CA . LEU A 1 86 ? 11.428 -0.493 -1.617 1.00 92.69 86 LEU A CA 1
ATOM 640 C C . LEU A 1 86 ? 10.866 0.573 -0.668 1.00 92.69 86 LEU A C 1
ATOM 642 O O . LEU A 1 86 ? 10.539 0.286 0.484 1.00 92.69 86 LEU A O 1
ATOM 646 N N . TYR A 1 87 ? 10.760 1.814 -1.144 1.00 92.69 87 TYR A N 1
ATOM 647 C CA . TYR A 1 87 ? 10.340 2.928 -0.299 1.00 92.69 87 TYR A CA 1
ATOM 648 C C . TYR A 1 87 ? 8.843 2.905 0.011 1.00 92.69 87 TYR A C 1
ATOM 650 O O . TYR A 1 87 ? 8.455 3.325 1.099 1.00 92.69 87 TYR A O 1
ATOM 658 N N . ALA A 1 88 ? 8.015 2.380 -0.894 1.00 93.69 88 ALA A N 1
ATOM 659 C CA . ALA A 1 88 ? 6.603 2.133 -0.629 1.00 93.69 88 ALA A CA 1
ATOM 660 C C . ALA A 1 88 ? 6.417 1.073 0.457 1.00 93.69 88 ALA A C 1
ATOM 662 O O . ALA A 1 88 ? 5.697 1.322 1.419 1.00 93.69 88 ALA A O 1
ATOM 663 N N . ALA A 1 89 ? 7.122 -0.059 0.367 1.00 95.19 89 ALA A N 1
ATOM 664 C CA . ALA A 1 89 ? 7.060 -1.114 1.376 1.00 95.19 89 ALA A CA 1
ATOM 665 C C . ALA A 1 89 ? 7.429 -0.594 2.777 1.00 95.19 89 ALA A C 1
ATOM 667 O O . ALA A 1 89 ? 6.685 -0.804 3.736 1.00 95.19 89 ALA A O 1
ATOM 668 N N . VAL A 1 90 ? 8.536 0.150 2.890 1.00 94.50 90 VAL A N 1
ATOM 669 C CA . VAL A 1 90 ? 8.951 0.767 4.162 1.00 94.50 90 VAL A CA 1
ATOM 670 C C . VAL A 1 90 ? 7.919 1.794 4.634 1.00 94.50 90 VAL A C 1
ATOM 672 O O . VAL A 1 90 ? 7.535 1.785 5.800 1.00 94.50 90 VAL A O 1
ATOM 675 N N . GLY A 1 91 ? 7.429 2.648 3.733 1.00 94.06 91 GLY A N 1
ATOM 676 C CA . GLY A 1 91 ? 6.436 3.667 4.058 1.00 94.06 91 GLY A CA 1
ATOM 677 C C . GLY A 1 91 ? 5.120 3.078 4.572 1.00 94.06 91 GLY A C 1
ATOM 678 O O . GLY A 1 91 ? 4.599 3.555 5.577 1.00 94.06 91 GLY A O 1
ATOM 679 N N . PHE A 1 92 ? 4.609 2.008 3.958 1.00 95.44 92 PHE A N 1
ATOM 680 C CA . PHE A 1 92 ? 3.396 1.335 4.432 1.00 95.44 92 PHE A CA 1
ATOM 681 C C . PHE A 1 92 ? 3.601 0.621 5.760 1.00 95.44 92 PHE A C 1
ATOM 683 O O . PHE A 1 92 ? 2.715 0.685 6.614 1.00 95.44 92 PHE A O 1
ATOM 690 N N . ALA A 1 93 ? 4.765 0.006 5.982 1.00 95.38 93 ALA A N 1
ATOM 691 C CA . ALA A 1 93 ? 5.103 -0.559 7.285 1.00 95.38 93 ALA A CA 1
ATOM 692 C C . ALA A 1 93 ? 5.094 0.529 8.373 1.00 95.38 93 ALA A C 1
ATOM 694 O O . ALA A 1 93 ? 4.440 0.371 9.403 1.00 95.38 93 ALA A O 1
ATOM 695 N N . SER A 1 94 ? 5.738 1.673 8.115 1.00 95.12 94 SER A N 1
ATOM 696 C CA . SER A 1 94 ? 5.743 2.811 9.040 1.00 95.12 94 SER A CA 1
ATOM 697 C C . SER A 1 94 ? 4.340 3.373 9.286 1.00 95.12 94 SER A C 1
ATOM 699 O O . SER A 1 94 ? 3.968 3.577 10.437 1.00 95.12 94 SER A O 1
ATOM 701 N N . ILE A 1 95 ? 3.537 3.576 8.236 1.00 95.12 95 ILE A N 1
ATOM 702 C CA . ILE A 1 95 ? 2.153 4.062 8.356 1.00 95.12 95 ILE A CA 1
ATOM 703 C C . ILE A 1 95 ? 1.309 3.113 9.194 1.00 95.12 95 ILE A C 1
ATOM 705 O O . ILE A 1 95 ? 0.567 3.570 10.051 1.00 95.12 95 ILE A O 1
ATOM 709 N N . THR A 1 96 ? 1.424 1.806 8.970 1.00 93.75 96 THR A N 1
ATOM 710 C CA . THR A 1 96 ? 0.635 0.809 9.703 1.00 93.75 96 THR A CA 1
ATOM 711 C C . THR A 1 96 ? 0.930 0.879 11.197 1.00 93.75 96 THR A C 1
ATOM 713 O O . THR A 1 96 ? 0.006 0.917 12.008 1.00 93.75 96 THR A O 1
ATOM 716 N N . ILE A 1 97 ? 2.211 0.990 11.565 1.00 94.12 97 ILE A N 1
ATOM 717 C CA . ILE A 1 97 ? 2.627 1.159 12.961 1.00 94.12 97 ILE A CA 1
ATOM 718 C C . ILE A 1 97 ? 2.085 2.475 13.525 1.00 94.12 97 ILE A C 1
ATOM 720 O O . ILE A 1 97 ? 1.501 2.478 14.607 1.00 94.12 97 ILE A O 1
ATOM 724 N N . ILE A 1 98 ? 2.235 3.586 12.799 1.00 94.00 98 ILE A N 1
ATOM 725 C CA . ILE A 1 98 ? 1.755 4.903 13.239 1.00 94.00 98 ILE A CA 1
ATOM 726 C C . ILE A 1 98 ? 0.236 4.887 13.422 1.00 94.00 98 ILE A C 1
ATOM 728 O O . ILE A 1 98 ? -0.251 5.342 14.446 1.00 94.00 98 ILE A O 1
ATOM 732 N N . VAL A 1 99 ? -0.528 4.335 12.483 1.00 92.81 99 VAL A N 1
ATOM 733 C CA . VAL A 1 99 ? -1.993 4.316 12.560 1.00 92.81 99 VAL A CA 1
ATOM 734 C C . VAL A 1 99 ? -2.473 3.455 13.726 1.00 92.81 99 VAL A C 1
ATOM 736 O O . VAL A 1 99 ? -3.336 3.897 14.478 1.00 92.81 99 VAL A O 1
ATOM 739 N N . LEU A 1 100 ? -1.890 2.273 13.939 1.00 90.38 100 LEU A N 1
ATOM 740 C CA . LEU A 1 100 ? -2.277 1.385 15.042 1.00 90.38 100 LEU A CA 1
ATOM 741 C C . LEU A 1 100 ? -1.825 1.876 16.427 1.00 90.38 100 LEU A C 1
ATOM 743 O O . LEU A 1 100 ? -2.299 1.355 17.432 1.00 90.38 100 LEU A O 1
ATOM 747 N N . THR A 1 101 ? -0.930 2.864 16.505 1.00 89.88 101 THR A N 1
ATOM 748 C CA . THR A 1 101 ? -0.430 3.406 17.782 1.00 89.88 101 THR A CA 1
ATOM 749 C C . THR A 1 101 ? -0.951 4.813 18.054 1.00 89.88 101 THR A C 1
ATOM 751 O O . THR A 1 101 ? -1.562 5.062 19.091 1.00 89.88 101 THR A O 1
ATOM 754 N N . LEU A 1 102 ? -0.759 5.731 17.108 1.00 90.56 102 LEU A N 1
ATOM 755 C CA . LEU A 1 102 ? -1.066 7.149 17.247 1.00 90.56 102 LEU A CA 1
ATOM 756 C C . LEU A 1 102 ? -2.569 7.425 17.224 1.00 90.56 102 LEU A C 1
ATOM 758 O O . LEU A 1 102 ? -3.030 8.236 18.022 1.00 90.56 102 LEU A O 1
ATOM 762 N N . ILE A 1 103 ? -3.341 6.759 16.354 1.00 89.50 103 ILE A N 1
ATOM 763 C CA . ILE A 1 103 ? -4.791 6.999 16.266 1.00 89.50 103 ILE A CA 1
ATOM 764 C C . ILE A 1 103 ? -5.502 6.540 17.550 1.00 89.50 103 ILE A C 1
ATOM 766 O O . ILE A 1 103 ? -6.198 7.362 18.144 1.00 89.50 103 ILE A O 1
ATOM 770 N N . PRO A 1 104 ? -5.293 5.311 18.068 1.00 85.44 104 PRO A N 1
ATOM 771 C CA . PRO A 1 104 ? -5.883 4.902 19.342 1.00 85.44 104 PRO A CA 1
ATOM 772 C C . PRO A 1 104 ? -5.417 5.759 20.520 1.00 85.44 104 PRO A C 1
ATOM 774 O O . PRO A 1 104 ? -6.224 6.081 21.386 1.00 85.44 104 PRO A O 1
ATOM 777 N N . ALA A 1 105 ? -4.140 6.163 20.551 1.00 87.56 105 ALA A N 1
ATOM 778 C CA . ALA A 1 105 ? -3.623 7.044 21.597 1.00 87.56 105 ALA A CA 1
ATOM 779 C C . ALA A 1 105 ? -4.287 8.430 21.559 1.00 87.56 105 ALA A C 1
ATOM 781 O O . ALA A 1 105 ? -4.674 8.957 22.601 1.00 87.56 105 ALA A O 1
ATOM 782 N N . ALA A 1 106 ? -4.476 8.999 20.366 1.00 87.62 106 ALA A N 1
ATOM 783 C CA . ALA A 1 106 ? -5.186 10.261 20.189 1.00 87.62 106 ALA A CA 1
ATOM 784 C C . ALA A 1 106 ? -6.660 10.142 20.606 1.00 87.62 106 ALA A C 1
ATOM 786 O O . ALA A 1 106 ? -7.158 10.987 21.348 1.00 87.62 106 ALA A O 1
ATOM 787 N N . LEU A 1 107 ? -7.340 9.066 20.193 1.00 83.94 107 LEU A N 1
ATOM 788 C CA . LEU A 1 107 ? -8.732 8.791 20.560 1.00 83.94 107 LEU A CA 1
ATOM 789 C C . LEU A 1 107 ? -8.908 8.522 22.062 1.00 83.94 107 LEU A C 1
ATOM 791 O O . LEU A 1 107 ? -9.934 8.888 22.621 1.00 83.94 107 LEU A O 1
ATOM 795 N N . ALA A 1 108 ? -7.911 7.941 22.736 1.00 82.38 108 ALA A N 1
ATOM 796 C CA . ALA A 1 108 ? -7.936 7.733 24.184 1.00 82.38 108 ALA A CA 1
ATOM 797 C C . ALA A 1 108 ? -7.804 9.040 24.987 1.00 82.38 108 ALA A C 1
ATOM 799 O O . ALA A 1 108 ? -8.304 9.118 26.110 1.00 82.38 108 ALA A O 1
ATOM 800 N N . CYS A 1 109 ? -7.129 10.051 24.430 1.00 82.19 109 CYS A N 1
ATOM 801 C CA . CYS A 1 109 ? -7.028 11.388 25.024 1.00 82.19 109 CYS A CA 1
ATOM 802 C C . CYS A 1 109 ? -8.262 12.258 24.751 1.00 82.19 109 CYS A C 1
ATOM 804 O O . CYS A 1 109 ? -8.520 13.209 25.490 1.00 82.19 109 CYS A O 1
ATOM 806 N N . LEU A 1 110 ? -9.013 11.960 23.693 1.00 78.94 110 LEU A N 1
ATOM 807 C CA . LEU A 1 110 ? -10.248 12.655 23.363 1.00 78.94 110 LEU A CA 1
ATOM 808 C C . LEU A 1 110 ? -11.387 12.132 24.242 1.00 78.94 110 LEU A C 1
ATOM 810 O O . LEU A 1 110 ? -11.471 10.947 24.564 1.00 78.94 110 LEU A O 1
ATOM 814 N N . SER A 1 111 ? -12.291 13.025 24.646 1.00 65.94 111 SER A N 1
ATOM 815 C CA . SER A 1 111 ? -13.540 12.599 25.272 1.00 65.94 111 SER A CA 1
ATOM 816 C C . SER A 1 111 ? -14.295 11.698 24.302 1.00 65.94 111 SER A C 1
ATOM 818 O O . SER A 1 111 ? -14.376 12.051 23.122 1.00 65.94 111 SER A O 1
ATOM 820 N N . LEU A 1 112 ? -14.872 10.598 24.812 1.00 67.75 112 LEU A N 1
ATOM 821 C CA . LEU A 1 112 ? -15.755 9.723 24.037 1.00 67.75 112 LEU A CA 1
ATOM 822 C C . LEU A 1 112 ? -16.658 10.598 23.169 1.00 67.75 112 LEU A C 1
ATOM 824 O O . LEU A 1 112 ? -17.292 11.511 23.723 1.00 67.75 112 LEU A O 1
ATOM 828 N N . PRO A 1 113 ? -16.707 10.368 21.845 1.00 64.94 113 PRO A N 1
ATOM 829 C CA . PRO A 1 113 ? -17.661 11.068 21.015 1.00 64.94 113 PRO A CA 1
ATOM 830 C C . PRO A 1 113 ? -19.009 10.858 21.686 1.00 64.94 113 PRO A C 1
ATOM 832 O O . PRO A 1 113 ? -19.403 9.722 21.966 1.00 64.94 113 PRO A O 1
ATOM 835 N N . ARG A 1 114 ? -19.675 11.964 22.057 1.00 56.66 114 ARG A N 1
ATOM 836 C CA . ARG A 1 114 ? -21.057 11.884 22.524 1.00 56.66 114 ARG A CA 1
ATOM 837 C C . ARG A 1 114 ? -21.745 11.113 21.425 1.00 56.66 114 ARG A C 1
ATOM 839 O O . ARG A 1 114 ? -21.764 11.598 20.294 1.00 56.66 114 ARG A O 1
ATOM 846 N N . HIS A 1 115 ? -22.236 9.923 21.757 1.00 53.12 115 HIS A N 1
ATOM 847 C CA . HIS A 1 115 ? -23.119 9.185 20.886 1.00 53.12 115 HIS A CA 1
ATOM 848 C C . HIS A 1 115 ? -24.346 10.076 20.739 1.00 53.12 115 HIS A C 1
ATOM 850 O O . HIS A 1 115 ? -25.310 10.011 21.500 1.00 53.12 115 HIS A O 1
ATOM 856 N N . SER A 1 116 ? -24.262 11.029 19.813 1.00 43.19 116 SER A N 1
ATOM 857 C CA . SER A 1 116 ? -25.439 11.567 19.209 1.00 43.19 116 SER A CA 1
ATOM 858 C C . SER A 1 116 ? -26.065 10.323 18.635 1.00 43.19 116 SER A C 1
ATOM 860 O O . SER A 1 116 ? -25.487 9.668 17.769 1.00 43.19 116 SER A O 1
ATOM 862 N N . GLN A 1 117 ? -27.234 9.981 19.148 1.00 46.41 117 GLN A N 1
ATOM 863 C CA . GLN A 1 117 ? -28.186 9.191 18.404 1.00 46.41 117 GLN A CA 1
ATOM 864 C C . GLN A 1 117 ? -28.596 9.983 17.144 1.00 46.41 117 GLN A C 1
ATOM 866 O O . GLN A 1 117 ? -29.775 10.185 16.866 1.00 46.41 117 GLN A O 1
ATOM 871 N N . THR A 1 118 ? -27.634 10.392 16.311 1.00 46.03 118 THR A N 1
ATOM 872 C CA . THR A 1 118 ? -27.750 10.088 14.904 1.00 46.03 118 THR A CA 1
ATOM 873 C C . THR A 1 118 ? -27.895 8.563 14.892 1.00 46.03 118 THR A C 1
ATOM 875 O O . THR A 1 118 ? -26.928 7.832 14.738 1.00 46.03 118 THR A O 1
ATOM 878 N N . THR A 1 119 ? -29.082 7.996 15.156 1.00 46.47 119 THR A N 1
ATOM 879 C CA . THR A 1 119 ? -30.038 7.812 14.064 1.00 46.47 119 THR A CA 1
ATOM 880 C C . THR A 1 119 ? -29.190 7.796 12.814 1.00 46.47 119 THR A C 1
ATOM 882 O O . THR A 1 119 ? -28.866 8.846 12.254 1.00 46.47 119 THR A O 1
ATOM 885 N N . THR A 1 120 ? -28.691 6.603 12.472 1.00 50.28 120 THR A N 1
ATOM 886 C CA . THR A 1 120 ? -28.670 6.159 11.084 1.00 50.28 120 THR A CA 1
ATOM 887 C C . THR A 1 120 ? -29.701 7.021 10.406 1.00 50.28 120 THR A C 1
ATOM 889 O O . THR A 1 120 ? -30.892 6.831 10.662 1.00 50.28 120 THR A O 1
ATOM 892 N N . LYS A 1 121 ? -29.273 8.099 9.728 1.00 52.44 121 LYS A N 1
ATOM 893 C CA . LYS A 1 121 ? -30.247 8.935 9.051 1.00 52.44 121 LYS A CA 1
ATOM 894 C C . LYS A 1 121 ? -30.966 7.893 8.223 1.00 52.44 121 LYS A C 1
ATOM 896 O O . LYS A 1 121 ? -30.321 7.232 7.404 1.00 52.44 121 LYS A O 1
ATOM 901 N N . GLU A 1 122 ? -32.264 7.716 8.440 1.00 56.88 122 GLU A N 1
ATOM 902 C CA . GLU A 1 122 ? -33.151 6.943 7.569 1.00 56.88 122 GLU A CA 1
ATOM 903 C C . GLU A 1 122 ? -33.247 7.629 6.186 1.00 56.88 122 GLU A C 1
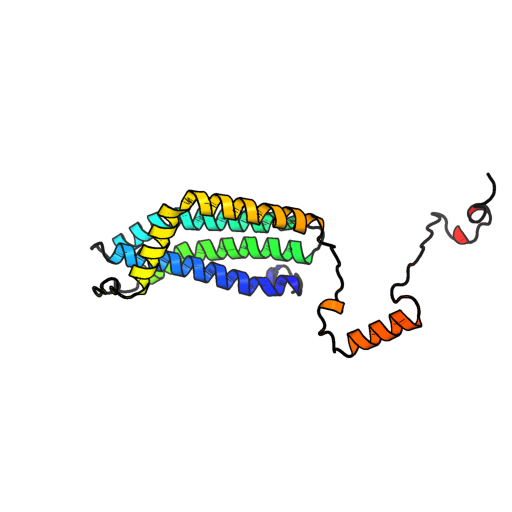ATOM 905 O O . GLU A 1 122 ? -34.266 7.638 5.494 1.00 56.88 122 GLU A O 1
ATOM 910 N N . GLY A 1 123 ? -32.159 8.280 5.786 1.00 69.62 123 GLY A N 1
ATOM 911 C CA . GLY A 1 123 ? -31.904 8.936 4.552 1.00 69.62 123 GLY A CA 1
ATOM 912 C C . GLY A 1 123 ? -31.682 7.895 3.482 1.00 69.62 123 GLY A C 1
ATOM 913 O O . GLY A 1 123 ? -31.253 6.759 3.699 1.00 69.62 123 GLY A O 1
ATOM 914 N N . TRP A 1 124 ? -31.993 8.360 2.291 1.00 83.38 124 TRP A N 1
ATOM 915 C CA . TRP A 1 124 ? -31.885 7.669 1.025 1.00 83.38 124 TRP A CA 1
ATOM 916 C C . TRP A 1 124 ? -30.632 6.791 0.866 1.00 83.38 124 TRP A C 1
ATOM 918 O O . TRP A 1 124 ? -30.733 5.748 0.235 1.00 83.38 124 TRP A O 1
ATOM 928 N N . LEU A 1 125 ? -29.495 7.155 1.475 1.00 83.88 125 LEU A N 1
ATOM 929 C CA . LEU A 1 125 ? -28.237 6.419 1.389 1.00 83.88 125 LEU A CA 1
ATOM 930 C C . LEU A 1 125 ? -28.332 5.017 2.005 1.00 83.88 125 LEU A C 1
ATOM 932 O O . LEU A 1 125 ? -27.908 4.061 1.374 1.00 83.88 125 LEU A O 1
ATOM 936 N N . ASN A 1 126 ? -28.943 4.862 3.185 1.00 84.62 126 ASN A N 1
ATOM 937 C CA . ASN A 1 126 ? -29.067 3.544 3.817 1.00 84.62 126 ASN A CA 1
ATOM 938 C C . ASN A 1 126 ? -30.075 2.659 3.061 1.00 84.62 126 ASN A C 1
ATOM 940 O O . ASN A 1 126 ? -29.859 1.466 2.873 1.00 84.62 126 ASN A O 1
ATOM 944 N N . ARG A 1 127 ? -31.143 3.268 2.522 1.00 85.69 127 ARG A N 1
ATOM 945 C CA . ARG A 1 127 ? -32.080 2.596 1.603 1.00 85.69 127 ARG A CA 1
ATOM 946 C C . ARG A 1 127 ? -31.413 2.192 0.288 1.00 85.69 127 ARG A C 1
ATOM 948 O O . ARG A 1 127 ? -31.715 1.125 -0.235 1.00 85.69 127 ARG A O 1
ATOM 955 N N . LEU A 1 128 ? -30.519 3.023 -0.242 1.00 89.56 128 LEU A N 1
ATOM 956 C CA . LEU A 1 128 ? -29.750 2.726 -1.444 1.00 89.56 128 LEU A CA 1
ATOM 957 C C . LEU A 1 128 ? -28.764 1.585 -1.184 1.00 89.56 128 LEU A C 1
ATOM 959 O O . LEU A 1 128 ? -28.745 0.637 -1.957 1.00 89.56 128 LEU A O 1
ATOM 963 N N . LEU A 1 129 ? -28.020 1.627 -0.075 1.00 88.50 129 LEU A N 1
ATOM 964 C CA . LEU A 1 129 ? -27.120 0.549 0.341 1.00 88.50 129 LEU A CA 1
ATOM 965 C C . LEU A 1 129 ? -27.880 -0.766 0.550 1.00 88.50 129 LEU A C 1
ATOM 967 O O . LEU A 1 129 ? -27.447 -1.798 0.049 1.00 88.50 129 LEU A O 1
ATOM 971 N N . ALA A 1 130 ? -29.046 -0.730 1.201 1.00 87.81 130 ALA A N 1
ATOM 972 C CA . ALA A 1 130 ? -29.895 -1.906 1.369 1.00 87.81 130 ALA A CA 1
ATOM 973 C C . ALA A 1 130 ? -30.418 -2.444 0.027 1.00 87.81 130 ALA A C 1
ATOM 975 O O . ALA A 1 130 ? -30.402 -3.653 -0.185 1.00 87.81 130 ALA A O 1
ATOM 976 N N . ARG A 1 131 ? -30.824 -1.568 -0.906 1.00 90.94 131 ARG A N 1
ATOM 977 C CA . ARG A 1 131 ? -31.225 -1.972 -2.265 1.00 90.94 131 ARG A CA 1
ATOM 978 C C . ARG A 1 131 ? -30.075 -2.582 -3.050 1.00 90.94 131 ARG A C 1
ATOM 980 O O . ARG A 1 131 ? -30.285 -3.582 -3.720 1.00 90.94 131 ARG A O 1
ATOM 987 N N . ILE A 1 132 ? -28.880 -2.002 -2.970 1.00 90.88 132 ILE A N 1
ATOM 988 C CA . ILE A 1 132 ? -27.685 -2.545 -3.622 1.00 90.88 132 ILE A CA 1
ATOM 989 C C . ILE A 1 132 ? -27.348 -3.909 -3.017 1.00 90.88 132 ILE A C 1
ATOM 991 O O . ILE A 1 132 ? -27.104 -4.849 -3.759 1.00 90.88 132 ILE A O 1
ATOM 995 N N . ALA A 1 133 ? -27.409 -4.050 -1.692 1.00 89.56 133 ALA A N 1
ATOM 996 C CA . ALA A 1 133 ? -27.148 -5.316 -1.015 1.00 89.56 133 ALA A CA 1
ATOM 997 C C . ALA A 1 133 ? -28.204 -6.393 -1.322 1.00 89.56 133 ALA A C 1
ATOM 999 O O . ALA A 1 133 ? -27.870 -7.573 -1.387 1.00 89.56 133 ALA A O 1
ATOM 1000 N N . GLN A 1 134 ? -29.474 -6.016 -1.497 1.00 90.50 134 GLN A N 1
ATOM 1001 C CA . GLN A 1 134 ? -30.529 -6.929 -1.954 1.00 90.50 134 GLN A CA 1
ATOM 1002 C C . GLN A 1 134 ? -30.314 -7.318 -3.417 1.00 90.50 134 GLN A C 1
ATOM 1004 O O . GLN A 1 134 ? -30.334 -8.498 -3.735 1.00 90.50 134 GLN A O 1
ATOM 1009 N N . PHE A 1 135 ? -30.006 -6.349 -4.282 1.00 92.19 135 PHE A N 1
ATOM 1010 C CA . PHE A 1 135 ? -29.696 -6.595 -5.686 1.00 92.19 135 PHE A CA 1
ATOM 1011 C C . PHE A 1 135 ? -28.488 -7.526 -5.857 1.00 92.19 135 PHE A C 1
ATOM 1013 O O . PHE A 1 135 ? -28.563 -8.483 -6.619 1.00 92.19 135 PHE A O 1
ATOM 1020 N N . ASP A 1 136 ? -27.406 -7.298 -5.113 1.00 90.19 136 ASP A N 1
ATOM 1021 C CA . ASP A 1 136 ? -26.221 -8.163 -5.104 1.00 90.19 136 ASP A CA 1
ATOM 1022 C C . ASP A 1 136 ? -26.576 -9.606 -4.709 1.00 90.19 136 ASP A C 1
ATOM 1024 O O . ASP A 1 136 ? -26.163 -10.566 -5.359 1.00 90.19 136 ASP A O 1
ATOM 1028 N N . ARG A 1 137 ? -27.437 -9.767 -3.698 1.00 89.75 137 ARG A N 1
ATOM 1029 C CA . ARG A 1 137 ? -27.862 -11.078 -3.193 1.00 89.75 137 ARG A CA 1
ATOM 1030 C C . ARG A 1 137 ? -28.808 -11.808 -4.152 1.00 89.75 137 ARG A C 1
ATOM 1032 O O . ARG A 1 137 ? -28.636 -13.006 -4.382 1.00 89.75 137 ARG A O 1
ATOM 1039 N N . ASP A 1 138 ? -29.769 -11.091 -4.728 1.00 91.50 138 ASP A N 1
ATOM 1040 C CA . ASP A 1 138 ? -30.778 -11.638 -5.642 1.00 91.50 138 ASP A CA 1
ATOM 1041 C C . ASP A 1 138 ? -30.172 -11.978 -7.015 1.00 91.50 138 ASP A C 1
ATOM 1043 O O . ASP A 1 138 ? -30.547 -12.973 -7.639 1.00 91.50 138 ASP A O 1
ATOM 1047 N N . TYR A 1 139 ? -29.178 -11.203 -7.463 1.00 92.56 139 TYR A N 1
ATOM 1048 C CA . TYR A 1 139 ? -28.521 -11.349 -8.765 1.00 92.56 139 TYR A CA 1
ATOM 1049 C C . TYR A 1 139 ? -27.085 -11.897 -8.680 1.00 92.56 139 TYR A C 1
ATOM 1051 O O . TYR A 1 139 ? -26.344 -11.819 -9.659 1.00 92.56 139 TYR A O 1
ATOM 1059 N N . GLN A 1 140 ? -26.688 -12.542 -7.576 1.00 91.00 140 GLN A N 1
ATOM 1060 C CA . GLN A 1 140 ? -25.323 -13.067 -7.387 1.00 91.00 140 GLN A CA 1
ATOM 1061 C C . GLN A 1 140 ? -24.824 -13.939 -8.559 1.00 91.00 140 GLN A C 1
ATOM 1063 O O . GLN A 1 140 ? -23.713 -13.761 -9.052 1.00 91.00 140 GLN A O 1
ATOM 1068 N N . LYS A 1 141 ? -25.660 -14.854 -9.075 1.00 92.31 141 LYS A N 1
ATOM 1069 C CA . LYS A 1 141 ? -25.289 -15.766 -10.172 1.00 92.31 141 LYS A CA 1
ATOM 1070 C C . LYS A 1 141 ? -25.091 -15.021 -11.498 1.00 92.31 141 LYS A C 1
ATOM 1072 O O . LYS A 1 141 ? -24.025 -15.181 -12.092 1.00 92.31 141 LYS A O 1
ATOM 1077 N N . PRO A 1 142 ? -26.055 -14.212 -11.983 1.00 92.19 142 PRO A N 1
ATOM 1078 C CA . PRO A 1 142 ? -25.846 -13.445 -13.205 1.00 92.19 142 PRO A CA 1
ATOM 1079 C C . PRO A 1 142 ? -24.719 -12.414 -13.074 1.00 92.19 142 PRO A C 1
ATOM 1081 O O . PRO A 1 142 ? -24.000 -12.227 -14.048 1.00 92.19 142 PRO A O 1
ATOM 1084 N N . ILE A 1 143 ? -24.493 -11.812 -11.899 1.00 92.81 143 ILE A N 1
ATOM 1085 C CA . ILE A 1 143 ? -23.347 -10.917 -11.664 1.00 92.81 143 ILE A CA 1
ATOM 1086 C C . ILE A 1 143 ? -22.025 -11.679 -11.822 1.00 92.81 143 ILE A C 1
ATOM 1088 O O . ILE A 1 143 ? -21.143 -11.217 -12.542 1.00 92.81 143 ILE A O 1
ATOM 1092 N N . MET A 1 144 ? -21.892 -12.868 -11.225 1.00 91.19 144 MET A N 1
ATOM 1093 C CA . MET A 1 144 ? -20.692 -13.699 -11.385 1.00 91.19 144 MET A CA 1
ATOM 1094 C C . MET A 1 144 ? -20.472 -14.129 -12.840 1.00 91.19 144 MET A C 1
ATOM 1096 O O . MET A 1 144 ? -19.343 -14.084 -13.326 1.00 91.19 144 MET A O 1
ATOM 1100 N N . VAL A 1 145 ? -21.537 -14.505 -13.558 1.00 94.81 145 VAL A N 1
ATOM 1101 C CA . VAL A 1 145 ? -21.447 -14.856 -14.985 1.00 94.81 145 VAL A CA 1
ATOM 1102 C C . VAL A 1 145 ? -21.045 -13.640 -15.815 1.00 94.81 145 VAL A C 1
ATOM 1104 O O . VAL A 1 145 ? -20.140 -13.744 -16.636 1.00 94.81 145 VAL A O 1
ATOM 1107 N N . ALA A 1 146 ? -21.655 -12.478 -15.582 1.00 94.31 146 ALA A N 1
ATOM 1108 C CA . ALA A 1 146 ? -21.309 -11.242 -16.275 1.00 94.31 146 ALA A CA 1
ATOM 1109 C C . ALA A 1 146 ? -19.854 -10.836 -16.012 1.00 94.31 146 ALA A C 1
ATOM 1111 O O . ALA A 1 146 ? -19.142 -10.489 -16.951 1.00 94.31 146 ALA A O 1
ATOM 1112 N N . ALA A 1 147 ? -19.385 -10.940 -14.765 1.00 93.31 147 ALA A N 1
ATOM 1113 C CA . ALA A 1 147 ? -17.995 -10.688 -14.404 1.00 93.31 147 ALA A CA 1
ATOM 1114 C C . ALA A 1 147 ? -17.040 -11.663 -15.111 1.00 93.31 147 ALA A C 1
ATOM 1116 O O . ALA A 1 147 ? -16.028 -11.234 -15.666 1.00 93.31 147 ALA A O 1
ATOM 1117 N N . ALA A 1 148 ? -17.373 -12.957 -15.165 1.00 93.69 148 ALA A N 1
ATOM 1118 C CA . ALA A 1 148 ? -16.580 -13.951 -15.885 1.00 93.69 148 ALA A CA 1
ATOM 1119 C C . ALA A 1 148 ? -16.528 -13.649 -17.392 1.00 93.69 148 ALA A C 1
ATOM 1121 O O . ALA A 1 148 ? -15.446 -13.615 -17.976 1.00 93.69 148 ALA A O 1
ATOM 1122 N N . VAL A 1 149 ? -17.676 -13.345 -18.004 1.00 95.62 149 VAL A N 1
ATOM 1123 C CA . VAL A 1 149 ? -17.781 -12.988 -19.426 1.00 95.62 149 VAL A CA 1
ATOM 1124 C C . VAL A 1 149 ? -17.018 -11.704 -19.741 1.00 95.62 149 VAL A C 1
ATOM 1126 O O . VAL A 1 149 ? -16.358 -11.657 -20.769 1.00 95.62 149 VAL A O 1
ATOM 1129 N N . LEU A 1 150 ? -17.046 -10.693 -18.865 1.00 95.31 150 LEU A N 1
ATOM 1130 C CA . LEU A 1 150 ? -16.264 -9.456 -19.011 1.00 95.31 150 LEU A CA 1
ATOM 1131 C C . LEU A 1 150 ? -14.760 -9.670 -18.810 1.00 95.31 150 LEU A C 1
ATOM 1133 O O . LEU A 1 150 ? -13.953 -8.958 -19.402 1.00 95.31 150 LEU A O 1
ATOM 1137 N N . THR A 1 151 ? -14.363 -10.656 -18.007 1.00 94.75 151 THR A N 1
ATOM 1138 C CA . THR A 1 151 ? -12.945 -10.947 -17.758 1.00 94.75 151 THR A CA 1
ATOM 1139 C C . THR A 1 151 ? -12.276 -11.591 -18.978 1.00 94.75 151 THR A C 1
ATOM 1141 O O . THR A 1 151 ? -11.121 -11.288 -19.271 1.00 94.75 151 THR A O 1
ATOM 1144 N N . LEU A 1 152 ? -12.996 -12.422 -19.740 1.00 93.38 152 LEU A N 1
ATOM 1145 C CA . LEU A 1 152 ? -12.472 -13.087 -20.943 1.00 93.38 152 LEU A CA 1
ATOM 1146 C C . LEU A 1 152 ? -11.903 -12.123 -22.013 1.00 93.38 152 LEU A C 1
ATOM 1148 O O . LEU A 1 152 ? -10.750 -12.309 -22.411 1.00 93.38 152 LEU A O 1
ATOM 1152 N N . PRO A 1 153 ? -12.622 -11.077 -22.473 1.00 92.75 153 PRO A N 1
ATOM 1153 C CA . PRO A 1 153 ? -12.080 -10.119 -23.430 1.00 92.75 153 PRO A CA 1
ATOM 1154 C C . PRO A 1 153 ? -10.956 -9.270 -22.828 1.00 92.75 153 PRO A C 1
ATOM 1156 O O . PRO A 1 153 ? -10.043 -8.899 -23.560 1.00 92.75 153 PRO A O 1
ATOM 1159 N N . CYS A 1 154 ? -10.955 -9.007 -21.515 1.00 92.25 154 CYS A N 1
ATOM 1160 C CA . CYS A 1 154 ? -9.832 -8.340 -20.850 1.00 92.25 154 CYS A CA 1
ATOM 1161 C C . CYS A 1 154 ? -8.555 -9.191 -20.910 1.00 92.25 154 CYS A C 1
ATOM 1163 O O . CYS A 1 154 ? -7.494 -8.666 -21.237 1.00 92.25 154 CYS A O 1
ATOM 1165 N N . ILE A 1 155 ? -8.652 -10.504 -20.665 1.00 93.94 155 ILE A N 1
ATOM 1166 C CA . ILE A 1 155 ? -7.519 -11.436 -20.800 1.00 93.94 155 ILE A CA 1
ATOM 1167 C C . ILE A 1 155 ? -7.003 -11.441 -22.241 1.00 93.94 155 ILE A C 1
ATOM 1169 O O . ILE A 1 155 ? -5.796 -11.361 -22.466 1.00 93.94 155 ILE A O 1
ATOM 1173 N N . TRP A 1 156 ? -7.906 -11.479 -23.222 1.00 93.50 156 TRP A N 1
ATOM 1174 C CA . TRP A 1 156 ? -7.516 -11.393 -24.627 1.00 93.50 156 TRP A CA 1
ATOM 1175 C C . TRP A 1 156 ? -6.841 -10.052 -24.954 1.00 93.50 156 TRP A C 1
ATOM 1177 O O . TRP A 1 156 ? -5.784 -10.033 -25.583 1.00 93.50 156 TRP A O 1
ATOM 1187 N N . GLY A 1 157 ? -7.376 -8.938 -24.450 1.00 90.88 157 GLY A N 1
ATOM 1188 C CA . GLY A 1 157 ? -6.811 -7.600 -24.622 1.00 90.88 157 GLY A CA 1
ATOM 1189 C C . GLY A 1 157 ? -5.397 -7.456 -24.054 1.00 90.88 157 GLY A C 1
ATOM 1190 O O . GLY A 1 157 ? -4.567 -6.790 -24.670 1.00 90.88 157 GLY A O 1
ATOM 1191 N N . ILE A 1 158 ? -5.077 -8.140 -22.947 1.00 92.12 158 ILE A N 1
ATOM 1192 C CA . ILE A 1 158 ? -3.720 -8.154 -22.371 1.00 92.12 158 ILE A CA 1
ATOM 1193 C C . ILE A 1 158 ? -2.693 -8.677 -23.382 1.00 92.12 158 ILE A C 1
ATOM 1195 O O . ILE A 1 158 ? -1.598 -8.128 -23.480 1.00 92.12 158 ILE A O 1
ATOM 1199 N N . THR A 1 159 ? -3.047 -9.686 -24.184 1.00 90.19 159 THR A N 1
ATOM 1200 C CA . THR A 1 159 ? -2.130 -10.246 -25.194 1.00 90.19 159 THR A CA 1
ATOM 1201 C C . THR A 1 159 ? -1.839 -9.290 -26.354 1.00 90.19 159 THR A C 1
ATOM 1203 O O . THR A 1 159 ? -0.848 -9.465 -27.057 1.00 90.19 159 THR A O 1
ATOM 1206 N N . GLN A 1 160 ? -2.662 -8.253 -26.538 1.00 89.44 160 GLN A N 1
ATOM 1207 C CA . GLN A 1 160 ? -2.481 -7.240 -27.580 1.00 89.44 160 GLN A CA 1
ATOM 1208 C C . GLN A 1 160 ? -1.720 -5.998 -27.100 1.00 89.44 160 GLN A C 1
ATOM 1210 O O . GLN A 1 160 ? -1.455 -5.097 -27.901 1.00 89.44 160 GLN A O 1
ATOM 1215 N N . ILE A 1 161 ? -1.353 -5.927 -25.815 1.00 85.81 161 ILE A N 1
ATOM 1216 C CA . ILE A 1 161 ? -0.622 -4.783 -25.266 1.00 85.81 161 ILE A CA 1
ATOM 1217 C C . ILE A 1 161 ? 0.777 -4.743 -25.886 1.00 85.81 161 ILE A C 1
ATOM 1219 O O . ILE A 1 161 ? 1.654 -5.547 -25.569 1.00 85.81 161 ILE A O 1
ATOM 1223 N N . ARG A 1 162 ? 1.004 -3.759 -26.760 1.00 75.88 162 ARG A N 1
ATOM 1224 C CA . ARG A 1 162 ? 2.345 -3.412 -27.232 1.00 75.88 162 ARG A CA 1
ATOM 1225 C C . ARG A 1 162 ? 3.045 -2.586 -26.162 1.00 75.88 162 ARG A C 1
ATOM 1227 O O . ARG A 1 162 ? 2.610 -1.483 -25.841 1.00 75.88 162 ARG A O 1
ATOM 1234 N N . VAL A 1 163 ? 4.131 -3.124 -25.618 1.00 72.88 163 VAL A N 1
ATOM 1235 C CA . VAL A 1 163 ? 4.990 -2.402 -24.676 1.00 72.88 163 VAL A CA 1
ATOM 1236 C C . VAL A 1 163 ? 5.871 -1.446 -25.474 1.00 72.88 163 VAL A C 1
ATOM 1238 O O . VAL A 1 163 ? 6.880 -1.858 -26.038 1.00 72.88 163 VAL A O 1
ATOM 1241 N N . ASP A 1 164 ? 5.478 -0.176 -25.537 1.00 67.06 164 ASP A N 1
ATOM 1242 C CA . ASP A 1 164 ? 6.276 0.887 -26.148 1.00 67.06 164 ASP A CA 1
ATOM 1243 C C . ASP A 1 164 ? 6.666 1.921 -25.080 1.00 67.06 164 ASP A C 1
ATOM 1245 O O . ASP A 1 164 ? 5.814 2.487 -24.395 1.00 67.06 164 ASP A O 1
ATOM 1249 N N . SER A 1 165 ? 7.969 2.154 -24.911 1.00 63.91 165 SER A N 1
ATOM 1250 C CA . SER A 1 165 ? 8.516 3.148 -23.974 1.00 63.91 165 SER A CA 1
ATOM 1251 C C . SER A 1 165 ? 8.740 4.484 -24.684 1.00 63.91 165 SER A C 1
ATOM 1253 O O . SER A 1 165 ? 9.830 5.058 -24.638 1.00 63.91 165 SER A O 1
ATOM 1255 N N . ASN A 1 166 ? 7.719 4.974 -25.389 1.00 62.22 166 ASN A N 1
ATOM 1256 C CA . ASN A 1 166 ? 7.842 6.181 -26.193 1.00 62.22 166 ASN A CA 1
ATOM 1257 C C . ASN A 1 166 ? 7.529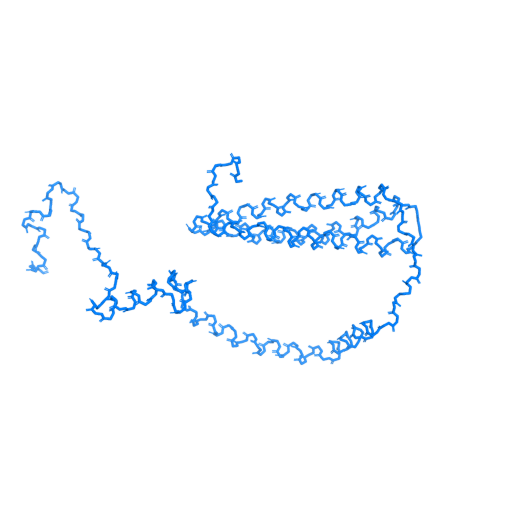 7.441 -25.377 1.00 62.22 166 ASN A C 1
ATOM 1259 O O . ASN A 1 166 ? 6.382 7.882 -25.268 1.00 62.22 166 ASN A O 1
ATOM 1263 N N . PHE A 1 167 ? 8.580 8.069 -24.848 1.00 62.84 167 PHE A N 1
ATOM 1264 C CA . PHE A 1 167 ? 8.466 9.296 -24.060 1.00 62.84 167 PHE A CA 1
ATOM 1265 C C . PHE A 1 167 ? 7.851 10.483 -24.832 1.00 62.84 167 PHE A C 1
ATOM 1267 O O . PHE A 1 167 ? 7.360 11.419 -24.199 1.00 62.84 167 PHE A O 1
ATOM 1274 N N . LEU A 1 168 ? 7.802 10.455 -26.176 1.00 61.03 168 LEU A N 1
ATOM 1275 C CA . LEU A 1 168 ? 7.125 11.494 -26.968 1.00 61.03 168 LEU A CA 1
ATOM 1276 C C . LEU A 1 168 ? 5.606 11.496 -26.774 1.00 61.03 168 LEU A C 1
ATOM 1278 O O . LEU A 1 168 ? 4.969 12.532 -26.970 1.00 61.03 168 LEU A O 1
ATOM 1282 N N . GLN A 1 169 ? 5.018 10.370 -26.361 1.00 61.62 169 GLN A N 1
ATOM 1283 C CA . GLN A 1 169 ? 3.582 10.281 -26.101 1.00 61.62 169 GLN A CA 1
ATOM 1284 C C . GLN A 1 169 ? 3.164 10.998 -24.810 1.00 61.62 169 GLN A C 1
ATOM 1286 O O . GLN A 1 169 ? 2.003 11.382 -24.688 1.00 61.62 169 GLN A O 1
ATOM 1291 N N . PHE A 1 170 ? 4.098 11.263 -23.885 1.00 65.56 170 PHE A N 1
ATOM 1292 C CA . PHE A 1 170 ? 3.827 12.098 -22.707 1.00 65.56 170 PHE A CA 1
ATOM 1293 C C . PHE A 1 170 ? 3.588 13.573 -23.070 1.00 65.56 170 PHE A C 1
ATOM 1295 O O . PHE A 1 170 ? 3.015 14.321 -22.276 1.00 65.56 170 PHE A O 1
ATOM 1302 N N . PHE A 1 171 ? 3.981 14.006 -24.274 1.00 67.69 171 PHE A N 1
ATOM 1303 C CA . PHE A 1 171 ? 3.703 15.350 -24.767 1.00 67.69 171 PHE A CA 1
ATOM 1304 C C . PHE A 1 171 ? 2.356 15.403 -25.498 1.00 67.69 171 PHE A C 1
ATOM 1306 O O . PHE A 1 171 ? 2.043 14.553 -26.337 1.00 67.69 171 PHE A O 1
ATOM 1313 N N . LYS A 1 172 ? 1.570 16.460 -25.227 1.00 65.81 172 LYS A N 1
ATOM 1314 C CA . LYS A 1 172 ? 0.314 16.744 -25.945 1.00 65.81 172 LYS A CA 1
ATOM 1315 C C . LYS A 1 172 ? 0.550 16.693 -27.458 1.00 65.81 172 LYS A C 1
ATOM 1317 O O . LYS A 1 172 ? 1.570 17.191 -27.932 1.00 65.81 172 LYS A O 1
ATOM 1322 N N . ALA A 1 173 ? -0.419 16.160 -28.204 1.00 65.12 173 ALA A N 1
ATOM 1323 C CA . ALA A 1 173 ? -0.329 15.979 -29.658 1.00 65.12 173 ALA A CA 1
ATOM 1324 C C . ALA A 1 173 ? 0.085 17.259 -30.418 1.00 65.12 173 ALA A C 1
ATOM 1326 O O . ALA A 1 173 ? 0.799 17.189 -31.407 1.00 65.12 173 ALA A O 1
ATOM 1327 N N . ASN A 1 174 ? -0.289 18.437 -29.906 1.00 73.56 174 ASN A N 1
ATOM 1328 C CA . ASN A 1 174 ? 0.035 19.740 -30.496 1.00 73.56 174 ASN A CA 1
ATOM 1329 C C . ASN A 1 174 ? 1.347 20.377 -29.997 1.00 73.56 174 ASN A C 1
ATOM 1331 O O . ASN A 1 174 ? 1.567 21.563 -30.241 1.00 73.56 174 ASN A O 1
ATOM 1335 N N . SER A 1 175 ? 2.201 19.660 -29.261 1.00 81.94 175 SER A N 1
ATOM 1336 C CA . SER A 1 175 ? 3.440 20.256 -28.753 1.00 81.94 175 SER A CA 1
ATOM 1337 C C . SER A 1 175 ? 4.438 20.536 -29.893 1.00 81.94 175 SER A C 1
ATOM 1339 O O . SER A 1 175 ? 4.549 19.729 -30.823 1.00 81.94 175 SER A O 1
ATOM 1341 N N . PRO A 1 176 ? 5.209 21.642 -29.825 1.00 75.81 176 PRO A N 1
ATOM 1342 C CA . PRO A 1 176 ? 6.247 21.946 -30.814 1.00 75.81 176 PRO A CA 1
ATOM 1343 C C . PRO A 1 176 ? 7.277 20.818 -30.948 1.00 75.81 176 PRO A C 1
ATOM 1345 O O . PRO A 1 176 ? 7.737 20.528 -32.046 1.00 75.81 176 PRO A O 1
ATOM 1348 N N . VAL A 1 177 ? 7.582 20.142 -29.834 1.00 74.00 177 VAL A N 1
ATOM 1349 C CA . VAL A 1 177 ? 8.540 19.030 -29.756 1.00 74.00 177 VAL A CA 1
ATOM 1350 C C . VAL A 1 177 ? 8.055 17.820 -30.555 1.00 74.00 177 VAL A C 1
ATOM 1352 O O . VAL A 1 177 ? 8.832 17.214 -31.287 1.00 74.00 177 VAL A O 1
ATOM 1355 N N . ARG A 1 178 ? 6.762 17.486 -30.464 1.00 73.44 178 ARG A N 1
ATOM 1356 C CA . ARG A 1 178 ? 6.195 16.337 -31.177 1.00 73.44 178 ARG A CA 1
ATOM 1357 C C . ARG A 1 178 ? 6.086 16.595 -32.680 1.00 73.44 178 ARG A C 1
ATOM 1359 O O . ARG A 1 178 ? 6.499 15.737 -33.452 1.00 73.44 178 ARG A O 1
ATOM 1366 N N . ARG A 1 179 ? 5.655 17.798 -33.089 1.00 76.25 179 ARG A N 1
ATOM 1367 C CA . ARG A 1 179 ? 5.641 18.197 -34.511 1.00 76.25 179 ARG A CA 1
ATOM 1368 C C . ARG A 1 179 ? 7.036 18.252 -35.117 1.00 76.25 179 ARG A C 1
ATOM 1370 O O . ARG A 1 179 ? 7.224 17.776 -36.227 1.00 76.25 179 ARG A O 1
ATOM 1377 N N . ALA A 1 180 ? 8.014 18.816 -34.406 1.00 75.50 180 ALA A N 1
ATOM 1378 C CA . ALA A 1 180 ? 9.392 18.848 -34.888 1.00 75.50 180 ALA A CA 1
ATOM 1379 C C . ALA A 1 180 ? 9.928 17.427 -35.113 1.00 75.50 180 ALA A C 1
ATOM 1381 O O . ALA A 1 180 ? 10.545 17.162 -36.140 1.00 75.50 180 ALA A O 1
ATOM 1382 N N . ASN A 1 181 ? 9.629 16.497 -34.203 1.00 74.69 181 ASN A N 1
ATOM 1383 C CA . ASN A 1 181 ? 10.055 15.110 -34.340 1.00 74.69 181 ASN A CA 1
ATOM 1384 C C . ASN A 1 181 ? 9.329 14.362 -35.475 1.00 74.69 181 ASN A C 1
ATOM 1386 O O . ASN A 1 181 ? 9.968 13.603 -36.196 1.00 74.69 181 ASN A O 1
ATOM 1390 N N . GLU A 1 182 ? 8.027 14.597 -35.673 1.00 75.38 182 GLU A N 1
ATOM 1391 C CA . GLU A 1 182 ? 7.265 14.048 -36.808 1.00 75.38 182 GLU A CA 1
ATOM 1392 C C . GLU A 1 182 ? 7.827 14.543 -38.150 1.00 75.38 182 GLU A C 1
ATOM 1394 O O . GLU A 1 182 ? 8.098 13.730 -39.030 1.00 75.38 182 GLU A O 1
ATOM 1399 N N . ILE A 1 183 ? 8.119 15.846 -38.270 1.00 76.25 183 ILE A N 1
ATOM 1400 C CA . ILE A 1 183 ? 8.722 16.443 -39.475 1.00 76.25 183 ILE A CA 1
ATOM 1401 C C . ILE A 1 183 ? 10.101 15.833 -39.776 1.00 76.25 183 ILE A C 1
ATOM 1403 O O . ILE A 1 183 ? 10.418 15.561 -40.934 1.00 76.25 183 ILE A O 1
ATOM 1407 N N . ILE A 1 184 ? 10.931 15.617 -38.751 1.00 74.31 184 ILE A N 1
ATOM 1408 C CA . ILE A 1 184 ? 12.254 14.993 -38.907 1.00 74.31 184 ILE A CA 1
ATOM 1409 C C . ILE A 1 1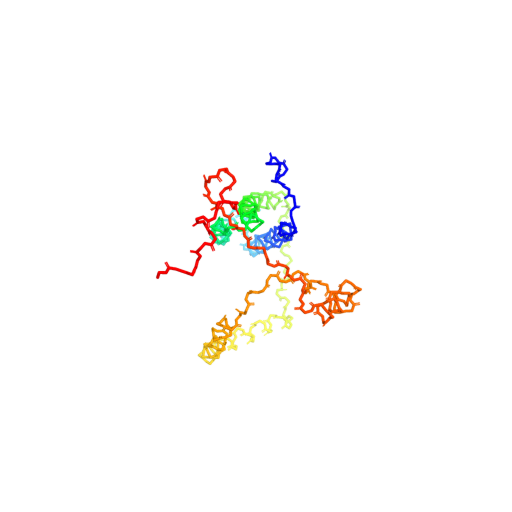84 ? 12.103 13.520 -39.311 1.00 74.31 184 ILE A C 1
ATOM 1411 O O . ILE A 1 184 ? 12.794 13.060 -40.216 1.00 74.31 184 ILE A O 1
ATOM 1415 N N . SER A 1 185 ? 11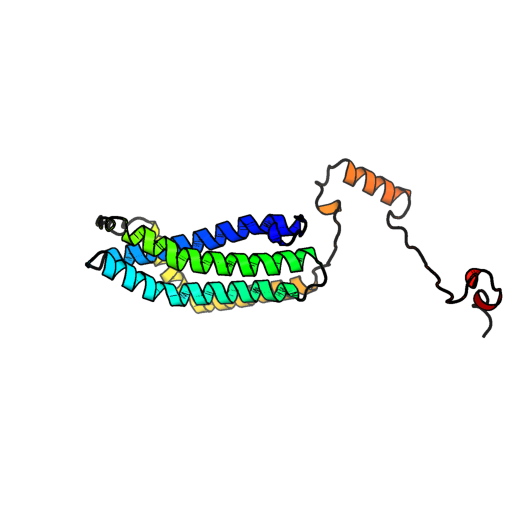.177 12.790 -38.688 1.00 72.62 185 SER A N 1
ATOM 1416 C CA . SER A 1 185 ? 10.933 11.377 -38.985 1.00 72.62 185 SER A CA 1
ATOM 1417 C C . SER A 1 185 ? 10.431 11.159 -40.416 1.00 72.62 185 SER A C 1
ATOM 1419 O O . SER A 1 185 ? 10.879 10.225 -41.075 1.00 72.62 185 SER A O 1
ATOM 1421 N N . GLU A 1 186 ? 9.540 12.025 -40.907 1.00 78.06 186 GLU A N 1
ATOM 1422 C CA . GLU A 1 186 ? 8.980 11.954 -42.263 1.00 78.06 186 GLU A CA 1
ATOM 1423 C C . GLU A 1 186 ? 10.012 12.331 -43.336 1.00 78.06 186 GLU A C 1
ATOM 1425 O O . GLU A 1 186 ? 10.090 11.680 -44.376 1.00 78.06 186 GLU A O 1
ATOM 1430 N N . LYS A 1 187 ? 10.849 13.348 -43.083 1.00 76.50 187 LYS A N 1
ATOM 1431 C CA . LYS A 1 187 ? 11.834 13.825 -44.070 1.00 76.50 187 LYS A CA 1
ATOM 1432 C C . LYS A 1 187 ? 13.151 13.053 -44.093 1.00 76.50 187 LYS A C 1
ATOM 1434 O O . LYS A 1 187 ? 13.829 13.088 -45.114 1.00 76.50 187 LYS A O 1
ATOM 1439 N N . ILE A 1 188 ? 13.543 12.412 -42.991 1.00 71.62 188 ILE A N 1
ATOM 1440 C CA . ILE A 1 188 ? 14.862 11.762 -42.855 1.00 71.62 188 ILE A CA 1
ATOM 1441 C C . ILE A 1 188 ? 14.746 10.222 -42.830 1.00 71.62 188 ILE A C 1
ATOM 1443 O O . ILE A 1 188 ? 15.753 9.524 -42.847 1.00 71.62 188 ILE A O 1
ATOM 1447 N N . GLY A 1 189 ? 13.531 9.659 -42.877 1.00 64.38 189 GLY A N 1
ATOM 1448 C CA . GLY A 1 189 ? 13.325 8.202 -42.923 1.00 64.38 189 GLY A CA 1
ATOM 1449 C C . GLY A 1 189 ? 13.534 7.497 -41.576 1.00 64.38 189 GLY A C 1
ATOM 1450 O O . GLY A 1 189 ? 13.627 6.273 -41.527 1.00 64.38 189 GLY A O 1
ATOM 1451 N N . GLY A 1 190 ? 13.596 8.258 -40.482 1.00 64.12 190 GLY A N 1
ATOM 1452 C CA . GLY A 1 190 ? 13.738 7.755 -39.117 1.00 64.12 190 GLY A CA 1
ATOM 1453 C C . GLY A 1 190 ? 14.591 8.672 -38.239 1.00 64.12 190 GLY A C 1
ATOM 1454 O O . GLY A 1 190 ? 15.483 9.368 -38.715 1.00 64.12 190 GLY A O 1
ATOM 1455 N N . THR A 1 191 ? 14.307 8.689 -36.937 1.00 66.50 191 THR A N 1
ATOM 1456 C CA . THR A 1 191 ? 15.038 9.493 -35.933 1.00 66.50 191 THR A CA 1
ATOM 1457 C C . THR A 1 191 ? 15.956 8.654 -35.043 1.00 66.50 191 THR A C 1
ATOM 1459 O O . THR A 1 191 ? 16.767 9.205 -34.301 1.00 66.50 191 THR A O 1
ATOM 1462 N N . GLN A 1 192 ? 15.849 7.323 -35.110 1.00 63.66 192 GLN A N 1
ATOM 1463 C CA . GLN A 1 192 ? 16.667 6.399 -34.328 1.00 63.66 192 GLN A CA 1
ATOM 1464 C C . GLN A 1 192 ? 17.852 5.908 -35.161 1.00 63.66 192 GLN A C 1
ATOM 1466 O O . GLN A 1 192 ? 17.685 5.160 -36.121 1.00 63.66 192 GLN A O 1
ATOM 1471 N N . MET A 1 193 ? 19.055 6.334 -34.781 1.00 69.00 193 MET A N 1
ATOM 1472 C CA . MET A 1 193 ? 20.302 5.805 -35.333 1.00 69.00 193 MET A CA 1
ATOM 1473 C C . MET A 1 193 ? 20.600 4.447 -34.692 1.00 69.00 193 MET A C 1
ATOM 1475 O O . MET A 1 193 ? 20.565 4.327 -33.466 1.00 69.00 193 MET A O 1
ATOM 1479 N N . PHE A 1 194 ? 20.938 3.444 -35.500 1.00 67.44 194 PHE A N 1
ATOM 1480 C CA . PHE A 1 194 ? 21.485 2.182 -35.006 1.00 67.44 194 PHE A CA 1
ATOM 1481 C C . PHE A 1 194 ? 22.998 2.180 -35.212 1.00 67.44 194 PHE A C 1
ATOM 1483 O O . PHE A 1 194 ? 23.481 2.419 -36.317 1.00 67.44 194 PHE A O 1
ATOM 1490 N N . TYR A 1 195 ? 23.740 1.924 -34.137 1.00 77.62 195 TYR A N 1
ATOM 1491 C CA . TYR A 1 195 ? 25.194 1.806 -34.167 1.00 77.62 195 TYR A CA 1
ATOM 1492 C C . TYR A 1 195 ? 25.573 0.328 -34.172 1.00 77.62 195 TYR A C 1
ATOM 1494 O O . TYR A 1 195 ? 25.148 -0.422 -33.294 1.00 77.62 195 TYR A O 1
ATOM 1502 N N . VAL A 1 196 ? 26.391 -0.082 -35.138 1.00 78.88 196 VAL A N 1
ATOM 1503 C CA . VAL A 1 196 ? 27.036 -1.397 -35.134 1.00 78.88 196 VAL A CA 1
ATOM 1504 C C . VAL A 1 196 ? 28.422 -1.215 -34.529 1.00 78.88 196 VAL A C 1
ATOM 1506 O O . VAL A 1 196 ? 29.261 -0.515 -35.092 1.00 78.88 196 VAL A O 1
ATOM 1509 N N . VAL A 1 197 ? 28.643 -1.804 -33.356 1.00 81.25 197 VAL A N 1
ATOM 1510 C CA . VAL A 1 197 ? 29.940 -1.781 -32.672 1.00 81.25 197 VAL A CA 1
ATOM 1511 C C . VAL A 1 197 ? 30.591 -3.143 -32.861 1.00 81.25 197 VAL A C 1
ATOM 1513 O O . VAL A 1 197 ? 30.051 -4.151 -32.413 1.00 81.25 197 VAL A O 1
ATOM 1516 N N . VAL A 1 198 ? 31.737 -3.169 -33.541 1.00 77.75 198 VAL A N 1
ATOM 1517 C CA . VAL A 1 198 ? 32.531 -4.385 -33.753 1.00 77.75 198 VAL A CA 1
ATOM 1518 C C . VAL A 1 198 ? 33.702 -4.368 -32.780 1.00 77.75 198 VAL A C 1
ATOM 1520 O O . VAL A 1 198 ? 34.577 -3.506 -32.863 1.00 77.75 198 VAL A O 1
ATOM 1523 N N . GLU A 1 199 ? 33.712 -5.317 -31.850 1.00 77.44 199 GLU A N 1
ATOM 1524 C CA . GLU A 1 199 ? 34.785 -5.487 -30.874 1.00 77.44 199 GLU A CA 1
ATOM 1525 C C . GLU A 1 199 ? 35.665 -6.667 -31.301 1.00 77.44 199 GLU A C 1
ATOM 1527 O O . GLU A 1 199 ? 35.226 -7.812 -31.313 1.00 77.44 199 GLU A O 1
ATOM 1532 N N . SER A 1 200 ? 36.906 -6.385 -31.707 1.00 72.94 200 SER A N 1
ATOM 1533 C CA . SER A 1 200 ? 37.823 -7.390 -32.271 1.00 72.94 200 SER A CA 1
ATOM 1534 C C . SER A 1 200 ? 38.742 -8.048 -31.236 1.00 72.94 200 SER A C 1
ATOM 1536 O O . SER A 1 200 ? 39.540 -8.907 -31.595 1.00 72.94 200 SER A O 1
ATOM 1538 N N . GLY A 1 201 ? 38.683 -7.648 -29.958 1.00 74.38 201 GLY A N 1
ATOM 1539 C CA . GLY A 1 201 ? 39.518 -8.195 -28.874 1.00 74.38 201 GLY A CA 1
ATOM 1540 C C . GLY A 1 201 ? 41.031 -7.928 -28.993 1.00 74.38 201 GLY A C 1
ATOM 1541 O O . GLY A 1 201 ? 41.772 -8.179 -28.045 1.00 74.38 201 GLY A O 1
ATOM 1542 N N . ILE A 1 202 ? 41.495 -7.384 -30.123 1.00 74.88 202 ILE A N 1
ATOM 1543 C CA . ILE A 1 202 ? 42.893 -7.073 -30.433 1.00 74.88 202 ILE A CA 1
ATOM 1544 C C . ILE A 1 202 ? 42.993 -5.570 -30.717 1.00 74.88 202 ILE A C 1
ATOM 1546 O O . ILE A 1 202 ? 42.142 -4.985 -31.392 1.00 74.88 202 ILE A O 1
ATOM 1550 N N . ARG A 1 203 ? 44.046 -4.917 -30.212 1.00 64.62 203 ARG A N 1
ATOM 1551 C CA . ARG A 1 203 ? 44.323 -3.508 -30.529 1.00 64.62 203 ARG A CA 1
ATOM 1552 C C . ARG A 1 203 ? 44.498 -3.367 -32.049 1.00 64.62 203 ARG A C 1
ATOM 1554 O O . ARG A 1 203 ? 45.315 -4.069 -32.625 1.00 64.62 203 ARG A O 1
ATOM 1561 N N . ASP A 1 204 ? 43.718 -2.481 -32.672 1.00 67.69 204 ASP A N 1
ATOM 1562 C CA . ASP A 1 204 ? 43.642 -2.285 -34.133 1.00 67.69 204 ASP A CA 1
ATOM 1563 C C . ASP A 1 204 ? 43.080 -3.471 -34.957 1.00 67.69 204 ASP A C 1
ATOM 1565 O O . ASP A 1 204 ? 43.204 -3.464 -36.179 1.00 67.69 204 ASP A O 1
ATOM 1569 N N . GLY A 1 205 ? 42.369 -4.437 -34.359 1.00 63.81 205 GLY A N 1
ATOM 1570 C CA . GLY A 1 205 ? 41.778 -5.568 -35.104 1.00 63.81 205 GLY A CA 1
ATOM 1571 C C . GLY A 1 205 ? 40.699 -5.183 -36.134 1.00 63.81 205 GLY A C 1
ATOM 1572 O O . GLY A 1 205 ? 40.354 -5.967 -37.006 1.00 63.81 205 GLY A O 1
ATOM 1573 N N . ALA A 1 206 ? 40.192 -3.946 -36.098 1.00 64.31 206 ALA A N 1
ATOM 1574 C CA . ALA A 1 206 ? 39.336 -3.408 -37.163 1.00 64.31 206 ALA A CA 1
ATOM 1575 C C . ALA A 1 206 ? 40.117 -2.999 -38.436 1.00 64.31 206 ALA A C 1
ATOM 1577 O O . ALA A 1 206 ? 39.506 -2.683 -39.451 1.00 64.31 206 ALA A O 1
ATOM 1578 N N . LYS A 1 207 ? 41.458 -2.960 -38.381 1.00 64.12 207 LYS A N 1
ATOM 1579 C CA . LYS A 1 207 ? 42.355 -2.634 -39.506 1.00 64.12 207 LYS A CA 1
ATOM 1580 C C . LYS A 1 207 ? 43.086 -3.858 -40.064 1.00 64.12 207 LYS A C 1
ATOM 1582 O O . LYS A 1 207 ? 43.764 -3.736 -41.082 1.00 64.12 207 LYS A O 1
ATOM 1587 N N . SER A 1 208 ? 43.006 -5.012 -39.400 1.00 60.50 208 SER A N 1
ATOM 1588 C CA . SER A 1 208 ? 43.568 -6.262 -39.911 1.00 60.50 208 SER A CA 1
ATOM 1589 C C . SER A 1 208 ? 42.670 -6.820 -41.010 1.00 60.50 208 SER A C 1
ATOM 1591 O O . SER A 1 208 ? 41.486 -7.060 -40.776 1.00 60.50 208 SER A O 1
ATOM 1593 N N . TRP A 1 209 ? 43.248 -7.031 -42.194 1.00 59.84 209 TRP A N 1
ATOM 1594 C CA . TRP A 1 209 ? 42.561 -7.560 -43.376 1.00 59.84 209 TRP A CA 1
ATOM 1595 C C . TRP A 1 209 ? 41.847 -8.898 -43.115 1.00 59.84 209 TRP A C 1
ATOM 1597 O O . TRP A 1 209 ? 40.759 -9.099 -43.640 1.00 59.84 209 TRP A O 1
ATOM 1607 N N . ASP A 1 210 ? 42.373 -9.735 -42.213 1.00 61.69 210 ASP A N 1
ATOM 1608 C CA . ASP A 1 210 ? 41.795 -11.041 -41.848 1.00 61.69 210 ASP A CA 1
ATOM 1609 C C . ASP A 1 210 ? 40.396 -10.965 -41.196 1.00 61.69 210 ASP A C 1
ATOM 1611 O O . ASP A 1 210 ? 39.685 -11.961 -41.139 1.00 61.69 210 ASP A O 1
ATOM 1615 N N . VAL A 1 211 ? 39.987 -9.798 -40.680 1.00 60.56 211 VAL A N 1
ATOM 1616 C CA . VAL A 1 211 ? 38.695 -9.606 -39.981 1.00 60.56 211 VAL A CA 1
ATOM 1617 C C . VAL A 1 211 ? 37.610 -9.062 -40.925 1.00 60.56 211 VAL A C 1
ATOM 1619 O O . VAL A 1 211 ? 36.427 -9.078 -40.591 1.00 60.56 211 VAL A O 1
ATOM 1622 N N . LEU A 1 212 ? 37.999 -8.583 -42.111 1.00 57.22 212 LEU A N 1
ATOM 1623 C CA . LEU A 1 212 ? 37.105 -8.017 -43.130 1.00 57.22 212 LEU A CA 1
ATOM 1624 C C . LEU A 1 212 ? 36.695 -9.028 -44.210 1.00 57.22 212 LEU A C 1
ATOM 1626 O O . LEU A 1 212 ? 35.783 -8.738 -44.983 1.00 57.22 212 LEU A O 1
ATOM 1630 N N . ASP A 1 213 ? 37.323 -10.202 -44.244 1.00 54.31 213 ASP A N 1
ATOM 1631 C CA . ASP A 1 213 ? 37.045 -11.256 -45.222 1.00 54.31 213 ASP A CA 1
ATOM 1632 C C . ASP A 1 213 ? 35.861 -12.127 -44.752 1.00 54.31 213 ASP A C 1
ATOM 1634 O O . ASP A 1 213 ? 35.999 -13.280 -44.353 1.00 54.31 213 ASP A O 1
ATOM 1638 N N . LEU A 1 214 ? 34.663 -11.531 -44.723 1.00 58.50 214 LEU A N 1
ATOM 1639 C CA . LEU A 1 214 ? 33.399 -12.227 -44.429 1.00 58.50 214 LEU A CA 1
ATOM 1640 C C . LEU A 1 214 ? 32.718 -12.801 -45.688 1.00 58.50 214 LEU A C 1
ATOM 1642 O O . LEU A 1 214 ? 31.538 -13.140 -45.646 1.00 58.50 214 LEU A O 1
ATOM 1646 N N . GLU A 1 215 ? 33.451 -12.955 -46.793 1.00 50.50 215 GLU A N 1
ATOM 1647 C CA . GLU A 1 215 ? 33.004 -13.672 -47.994 1.00 50.50 215 GLU A CA 1
ATOM 1648 C C . GLU A 1 215 ? 34.131 -14.570 -48.529 1.00 50.50 215 GLU A C 1
ATOM 1650 O O . GLU A 1 215 ? 34.791 -14.257 -49.516 1.00 50.50 215 GLU A O 1
ATOM 1655 N N . GLY A 1 216 ? 34.362 -15.711 -47.875 1.00 49.88 216 GLY A N 1
ATOM 1656 C CA . GLY A 1 216 ? 35.404 -16.645 -48.305 1.00 49.88 216 GLY A CA 1
ATOM 1657 C C . GLY A 1 216 ? 35.402 -17.995 -47.590 1.00 49.88 216 GLY A C 1
ATOM 1658 O O . GLY A 1 216 ? 36.443 -18.403 -47.082 1.00 49.88 216 GLY A O 1
ATOM 1659 N N . GLY A 1 217 ? 34.256 -18.688 -47.542 1.00 36.09 217 GLY A N 1
ATOM 1660 C CA . GLY A 1 217 ? 34.158 -20.070 -47.045 1.00 36.09 217 GLY A CA 1
ATOM 1661 C C . GLY A 1 217 ? 32.739 -20.547 -46.790 1.00 36.09 217 GLY A C 1
ATOM 1662 O O . GLY A 1 217 ? 32.248 -20.292 -45.671 1.00 36.09 217 GLY A O 1
#

Sequence (217 aa):
MALTREPITIGTLILPVLLIVIGSTYSIYVIAQYEEEAGNSGSPKDVVYRSLVRVSVPVTVAALTTIVGFITLLVNRIGTIRALGLYAAVGFASITIIVLTLIPAALACLSLPRHSQTTTKEGWLNRLLARIAQFDRDYQKPIMVAAAVLTLPCIWGITQIRVDSNFLQFFKANSPVRRANEIISEKIGGTQMFYVVVESGIRDGAKSWDVLDLEGG